Protein 2JAY (pdb70)

Radius of gyration: 15.48 Å; Cα contacts (8 Å, |Δi|>4): 449; chains: 1; bounding box: 42×34×46 Å

Solvent-accessible surface area: 9554 Å² total; per-residue (Å²): 34,3,0,0,0,0,46,15,69,12,0,0,0,0,0,0,35,75,212,136,160,64,54,87,9,1,26,59,9,38,113,46,0,0,2,0,1,10,10,67,1,59,32,2,43,76,10,6,123,88,0,29,80,60,9,85,107,58,69,164,130,103,70,82,71,16,81,14,65,14,17,1,60,59,0,3,74,38,12,156,49,40,118,58,12,80,150,121,71,70,128,11,64,2,0,0,0,0,4,27,91,131,25,123,69,72,97,51,0,0,54,0,0,24,16,76,81,83,9,33,114,106,52,29,155,109,6,22,22,5,35,30,101,6,23,150,135,0,80,47,10,0,135,141,33,61,105,106,16,94,69,16,58,4,0,0,95,5,0,4,46,0,10,171,70,48,108,17,17,4,2,24,0,43,48,138,8,19,89,69,12,76,61,72,84,1,19,118,23,32,192,86,69

Sequence (193 aa):
TTIVALKYPGGVVMAGDRRGRDVRKVYITDDYTATGIAGTAAVAVEFARLYAVELEHYEKLEGVPLTFAGKINRLAIMVRGNLAAAMQGLLALPLLAGYDIHASDPQSAGRIVSFDAAGGWNIEEEGYQAVGSGSLFAKSSMKKLYSQVTDGDSGLRVAVEALYDAFPTAVIIDADGAVDVPESRIAELARAI

CATH classification: 3.60.20.10

Foldseek 3Di:
DKKKKFAAQFAIKIWDDFDVDFTAAWADLDQWKIKGFQWHRVLRVVLSPVLSCVQVVCCVVVVHTDFVVRSLLSSLVCLQPPVVCVVVVTGGFMKMWGFGLPDPRQRRRIWIKGADNNSDIDIDPVGMFMDYDLRVQLVVQCVVQVVVRHDDLSNLLSSCVSVVSSCIWMWTGGNSGIDTDPPVSSVVSNVVD

Nearest PDB structures (foldseek):
  2jay-assembly1_A  TM=1.005E+00  e=6.434E-42  Mycobacterium tuberculosis H37Rv
  3mfe-assembly1_H  TM=9.604E-01  e=1.828E-33  Mycobacterium tuberculosis
  3mka-assembly1_E  TM=9.572E-01  e=2.875E-32  Mycobacterium tuberculosis
  5lzp-assembly1_R  TM=9.545E-01  e=2.402E-32  Mycobacterium tuberculosis H37Rv
  3mka-assembly1_V  TM=9.560E-01  e=4.641E-32  Mycobacterium tuberculosis

Secondary structure (DSSP, 8-state):
--EEEEEETTEEEEEE---------EEEEETTEEEEEES-HHHHHHHHHHHHHHHHHHHHHHSSPPPHHHHHHHHHHHHHT-HHHHHHT---EEEEEEE-TT-S-STT-EEEEEE-TTS-EEE-SSSEEEESTTHHHHHHHHHHHGGG--SHHHHHHHHHHHHHH---EEEEEETTEEEEPPHHHHHHHHHH-

GO terms:
  GO:0030163 protein catabolic process (P, IDA)
  GO:0005576 extracellular region (C, HDA)
  GO:0005886 plasma membrane (C, HDA)
  GO:0005515 protein binding (F, IPI)
  GO:0005576 extracellular region (C, IDA)
  GO:0035375 zymogen binding (F, IPI)
  GO:0010498 proteasomal protein catabolic process (P, IDA)
  GO:0019774 proteasome core complex, beta-subunit complex (C, IDA)
  GO:0004175 endopeptidase activity (F, IDA)
  GO:0004298 threonine-type endopeptidase activity (F, IDA)
  GO:0019941 modification-dependent protein catabolic process (P, IDA)
  GO:0010498 proteasomal protein catabolic process (P, IMP)
  GO:0004298 threonine-type endopeptidase activity (F, IMP)
  GO:0030682 symbiont-mediated perturbation of host defenses (P, IMP)

Organism: Mycobacterium tuberculosis (strain ATCC 25618 / H37Rv) (NCBI:txid83332)

Structure (mmCIF, N/CA/C/O backbone):
data_2JAY
#
_entry.id   2JAY
#
_cell.length_a   40.504
_cell.length_b   40.473
_cell.length_c   59.937
_cell.angle_alpha   90.00
_cell.angle_beta   97.71
_cell.angle_gamma   90.00
#
_symmetry.space_group_name_H-M   'P 1 21 1'
#
loop_
_entity.id
_entity.type
_entity.pdbx_description
1 polymer PROTEASOME
2 water water
#
loop_
_atom_site.group_PDB
_atom_site.id
_atom_site.type_symbol
_atom_site.label_atom_id
_atom_site.label_alt_id
_atom_site.label_comp_id
_atom_site.label_asym_id
_atom_site.label_entity_id
_atom_site.label_seq_id
_atom_site.pdbx_PDB_ins_code
_atom_site.Cartn_x
_atom_site.Cartn_y
_atom_site.Cartn_z
_atom_site.occupancy
_atom_site.B_iso_or_equiv
_atom_site.auth_seq_id
_atom_site.auth_comp_id
_atom_site.auth_asym_id
_atom_site.auth_atom_id
_atom_site.pdbx_PDB_model_num
ATOM 1 N N . THR A 1 58 ? 36.796 17.051 46.621 1.00 36.35 58 THR A N 1
ATOM 2 C CA . THR A 1 58 ? 36.066 17.712 47.747 1.00 35.87 58 THR A CA 1
ATOM 3 C C . THR A 1 58 ? 34.544 17.603 47.574 1.00 34.15 58 THR A C 1
ATOM 4 O O . THR A 1 58 ? 34.062 17.168 46.526 1.00 35.13 58 THR A O 1
ATOM 8 N N . THR A 1 59 ? 33.802 18.012 48.603 1.00 31.47 59 THR A N 1
ATOM 9 C CA . THR A 1 59 ? 32.358 17.765 48.687 1.00 29.73 59 THR A CA 1
ATOM 10 C C . THR A 1 59 ? 31.501 18.698 47.821 1.00 28.01 59 THR A C 1
ATOM 11 O O . THR A 1 59 ? 31.680 19.919 47.832 1.00 27.80 59 THR A O 1
ATOM 15 N N . ILE A 1 60 ? 30.577 18.095 47.074 1.00 26.60 60 ILE A N 1
ATOM 16 C CA . ILE A 1 60 ? 29.552 18.817 46.315 1.00 25.65 60 ILE A CA 1
ATOM 17 C C . ILE A 1 60 ? 28.179 18.225 46.643 1.00 23.22 60 ILE A C 1
ATOM 18 O O . ILE A 1 60 ? 27.971 17.015 46.518 1.00 23.00 60 ILE A O 1
ATOM 23 N N . VAL A 1 61 ? 27.257 19.084 47.071 1.00 21.33 61 VAL A N 1
ATOM 24 C CA . VAL A 1 61 ? 25.891 18.666 47.398 1.00 20.44 61 VAL A CA 1
ATOM 25 C C . VAL A 1 61 ? 24.868 19.246 46.421 1.00 19.93 61 VAL A C 1
ATOM 26 O O . VAL A 1 61 ? 25.081 20.314 45.845 1.00 19.57 61 VAL A O 1
ATOM 30 N N . ALA A 1 62 ? 23.765 18.523 46.238 1.00 19.43 62 ALA A N 1
ATOM 31 C CA . ALA A 1 62 ? 22.656 18.974 45.403 1.00 20.80 62 ALA A CA 1
ATOM 32 C C . ALA A 1 62 ? 21.343 18.429 45.949 1.00 20.14 62 ALA A C 1
ATOM 33 O O . ALA A 1 62 ? 21.221 17.226 46.185 1.00 19.99 62 ALA A O 1
ATOM 35 N N . LEU A 1 63 ? 20.367 19.312 46.156 1.00 20.26 63 LEU A N 1
ATOM 36 C CA . LEU A 1 63 ? 19.069 18.895 46.689 1.00 21.76 63 LEU A CA 1
ATOM 37 C C . LEU A 1 63 ? 17.868 19.580 46.032 1.00 21.34 63 LEU A C 1
ATOM 38 O O . LEU A 1 63 ? 17.909 20.770 45.712 1.00 21.40 63 LEU A O 1
ATOM 43 N N . LYS A 1 64 ? 16.807 18.800 45.841 1.00 21.94 64 LYS A N 1
ATOM 44 C CA . LYS A 1 64 ? 15.552 19.283 45.274 1.00 22.93 64 LYS A CA 1
ATOM 45 C C . LYS A 1 64 ? 14.715 20.023 46.309 1.00 22.75 64 LYS A C 1
ATOM 46 O O . LYS A 1 64 ? 14.668 19.635 47.480 1.00 23.08 64 LYS A O 1
ATOM 52 N N . TYR A 1 65 ? 14.058 21.089 45.863 1.00 22.25 65 TYR A N 1
ATOM 53 C CA . TYR A 1 65 ? 13.094 21.819 46.681 1.00 22.14 65 TYR A CA 1
ATOM 54 C C . TYR A 1 65 ? 11.853 22.134 45.842 1.00 21.43 65 TYR A C 1
ATOM 55 O O . TYR A 1 65 ? 11.936 22.145 44.611 1.00 21.74 65 TYR A O 1
ATOM 64 N N . PRO A 1 66 ? 10.696 22.373 46.496 1.00 21.32 66 PRO A N 1
ATOM 65 C CA . PRO A 1 66 ? 9.502 22.795 45.756 1.00 20.93 66 PRO A CA 1
ATOM 66 C C . PRO A 1 66 ? 9.741 24.088 44.969 1.00 19.94 66 PRO A C 1
ATOM 67 O O . PRO A 1 66 ? 9.613 25.188 45.516 1.00 20.85 66 PRO A O 1
ATOM 71 N N . GLY A 1 67 ? 10.096 23.938 43.695 1.00 18.99 67 GLY A N 1
ATOM 72 C CA . GLY A 1 67 ? 10.421 25.071 42.833 1.00 19.18 67 GLY A CA 1
ATOM 73 C C . GLY A 1 67 ? 11.588 24.801 41.900 1.00 18.93 67 GLY A C 1
ATOM 74 O O . GLY A 1 67 ? 11.622 25.313 40.779 1.00 19.00 67 GLY A O 1
ATOM 75 N N . GLY A 1 68 ? 12.548 24.001 42.364 1.00 18.03 68 GLY A N 1
ATOM 76 C CA . GLY A 1 68 ? 13.719 23.655 41.561 1.00 17.90 68 GLY A CA 1
ATOM 77 C C . GLY A 1 68 ? 14.769 22.834 42.287 1.00 17.63 68 GLY A C 1
ATOM 78 O O . GLY A 1 68 ? 14.441 21.903 43.026 1.00 17.82 68 GLY A O 1
ATOM 79 N N . VAL A 1 69 ? 16.035 23.185 42.068 1.00 17.22 69 VAL A N 1
ATOM 80 C CA . VAL A 1 69 ? 17.168 22.451 42.638 1.00 18.78 69 VAL A CA 1
ATOM 81 C C . VAL A 1 69 ? 18.346 23.381 42.961 1.00 19.58 69 VAL A C 1
ATOM 82 O O . VAL A 1 69 ? 18.610 24.342 42.233 1.00 20.34 69 VAL A O 1
ATOM 86 N N . VAL A 1 70 ? 19.035 23.091 44.063 1.00 19.44 70 VAL A N 1
ATOM 87 C CA . VAL A 1 70 ? 20.222 23.844 44.470 1.00 19.50 70 VAL A CA 1
ATOM 88 C C . VAL A 1 70 ? 21.459 22.944 44.521 1.00 20.15 70 VAL A C 1
ATOM 89 O O . VAL A 1 70 ? 21.414 21.843 45.073 1.00 20.45 70 VAL A O 1
ATOM 93 N N . MET A 1 71 ? 22.552 23.417 43.926 1.00 19.68 71 MET A N 1
ATOM 94 C CA . MET A 1 71 ? 23.838 22.729 43.999 1.00 20.34 71 MET A CA 1
ATOM 95 C C . MET A 1 71 ? 24.894 23.630 44.630 1.00 20.55 71 MET A C 1
ATOM 96 O O . MET A 1 71 ? 25.110 24.757 44.180 1.00 20.07 71 MET A O 1
ATOM 101 N N . ALA A 1 72 ? 25.544 23.121 45.674 1.00 21.40 72 ALA A N 1
ATOM 102 C CA . ALA A 1 72 ? 26.599 23.851 46.366 1.00 21.27 72 ALA A CA 1
ATOM 103 C C . ALA A 1 72 ? 27.851 22.992 46.518 1.00 21.78 72 ALA A C 1
ATOM 104 O O . ALA A 1 72 ? 27.765 21.806 46.843 1.00 21.77 72 ALA A O 1
ATOM 106 N N . GLY A 1 73 ? 29.010 23.599 46.277 1.00 23.12 73 GLY A N 1
ATOM 107 C CA . GLY A 1 73 ? 30.281 22.885 46.346 1.00 25.93 73 GLY A CA 1
ATOM 108 C C . GLY A 1 73 ? 31.371 23.653 47.065 1.00 28.35 73 GLY A C 1
ATOM 109 O O . GLY A 1 73 ? 31.445 24.880 46.971 1.00 26.29 73 GLY A O 1
ATOM 110 N N . ASP A 1 74 ? 32.215 22.915 47.784 1.00 32.24 74 ASP A N 1
ATOM 111 C CA . ASP A 1 74 ? 33.368 23.485 48.477 1.00 35.94 74 ASP A CA 1
ATOM 112 C C . ASP A 1 74 ? 34.366 24.099 47.502 1.00 38.16 74 ASP A C 1
ATOM 113 O O . ASP A 1 74 ? 34.529 23.621 46.377 1.00 37.84 74 ASP A O 1
ATOM 118 N N . ARG A 1 75 ? 35.020 25.169 47.944 1.00 41.77 75 ARG A N 1
ATOM 119 C CA . ARG A 1 75 ? 36.150 25.754 47.226 1.00 45.63 75 ARG A CA 1
ATOM 120 C C . ARG A 1 75 ? 37.226 26.143 48.247 1.00 47.10 75 ARG A C 1
ATOM 121 O O . ARG A 1 75 ? 36.990 26.077 49.468 1.00 48.29 75 ARG A O 1
ATOM 129 N N . ARG A 1 76 ? 38.399 26.542 47.747 1.00 48.83 76 ARG A N 1
ATOM 130 C CA . ARG A 1 76 ? 39.472 27.061 48.602 1.00 49.78 76 ARG A CA 1
ATOM 131 C C . ARG A 1 76 ? 40.481 27.872 47.793 1.00 50.02 76 ARG A C 1
ATOM 132 O O . ARG A 1 76 ? 40.831 28.993 48.168 1.00 50.70 76 ARG A O 1
ATOM 140 N N . GLY A 1 85 ? 46.303 33.695 39.706 1.00 20.00 85 GLY A N 1
ATOM 141 C CA . GLY A 1 85 ? 44.853 33.745 39.538 1.00 20.00 85 GLY A CA 1
ATOM 142 C C . GLY A 1 85 ? 44.275 32.419 39.079 1.00 20.00 85 GLY A C 1
ATOM 143 O O . GLY A 1 85 ? 43.658 32.335 38.013 1.00 20.00 85 GLY A O 1
ATOM 144 N N . ARG A 1 86 ? 44.474 31.387 39.895 1.00 20.00 86 ARG A N 1
ATOM 145 C CA . ARG A 1 86 ? 44.033 30.027 39.580 1.00 20.00 86 ARG A CA 1
ATOM 146 C C . ARG A 1 86 ? 42.520 29.844 39.715 1.00 20.00 86 ARG A C 1
ATOM 147 O O . ARG A 1 86 ? 41.844 30.636 40.377 1.00 20.00 86 ARG A O 1
ATOM 155 N N . ASP A 1 87 ? 42.004 28.793 39.078 1.00 33.24 87 ASP A N 1
ATOM 156 C CA . ASP A 1 87 ? 40.609 28.389 39.232 1.00 33.09 87 ASP A CA 1
ATOM 157 C C . ASP A 1 87 ? 40.402 27.804 40.627 1.00 32.47 87 ASP A C 1
ATOM 158 O O . ASP A 1 87 ? 41.231 27.028 41.110 1.00 32.52 87 ASP A O 1
ATOM 163 N N . VAL A 1 88 ? 39.302 28.188 41.272 1.00 31.35 88 VAL A N 1
ATOM 164 C CA . VAL A 1 88 ? 39.001 27.743 42.639 1.00 30.55 88 VAL A CA 1
ATOM 165 C C . VAL A 1 88 ? 37.606 27.129 42.778 1.00 29.75 88 VAL A C 1
ATOM 166 O O . VAL A 1 88 ? 37.384 26.266 43.630 1.00 29.20 88 VAL A O 1
ATOM 170 N N . ARG A 1 89 ? 36.681 27.570 41.928 1.00 27.29 89 ARG A N 1
ATOM 171 C CA . ARG A 1 89 ? 35.291 27.119 41.960 1.00 26.43 89 ARG A CA 1
ATOM 172 C C . ARG A 1 89 ? 35.145 25.725 41.343 1.00 24.52 89 ARG A C 1
ATOM 173 O O . ARG A 1 89 ? 35.943 25.332 40.489 1.00 24.18 89 ARG A O 1
ATOM 181 N N . LYS A 1 90 ? 34.130 24.983 41.783 1.00 23.21 90 LYS A N 1
ATOM 182 C CA . LYS A 1 90 ? 33.915 23.607 41.323 1.00 21.63 90 LYS A CA 1
ATOM 183 C C . LYS A 1 90 ? 32.485 23.338 40.840 1.00 19.92 90 LYS A C 1
ATOM 184 O O . LYS A 1 90 ? 32.210 22.286 40.257 1.00 19.30 90 LYS A O 1
ATOM 190 N N . VAL A 1 91 ? 31.588 24.292 41.081 1.00 18.66 91 VAL A N 1
ATOM 191 C CA . VAL A 1 91 ? 30.214 24.225 40.581 1.00 16.85 91 VAL A CA 1
ATOM 192 C C . VAL A 1 91 ? 29.998 25.332 39.548 1.00 16.93 91 VAL A C 1
ATOM 193 O O . VAL A 1 91 ? 30.207 26.513 39.838 1.00 16.39 91 VAL A O 1
ATOM 197 N N . TYR A 1 92 ? 29.584 24.940 38.344 1.00 16.11 92 TYR A N 1
ATOM 198 C CA . TYR A 1 92 ? 29.437 25.876 37.232 1.00 17.04 92 TYR A CA 1
ATOM 199 C C . TYR A 1 92 ? 28.130 25.689 36.471 1.00 16.38 92 TYR A C 1
ATOM 200 O O . TYR A 1 92 ? 27.710 24.560 36.211 1.00 16.29 92 TYR A O 1
ATOM 209 N N . ILE A 1 93 ? 27.503 26.808 36.111 1.00 16.07 93 ILE A N 1
ATOM 210 C CA . ILE A 1 93 ? 26.324 26.811 35.248 1.00 15.45 93 ILE A CA 1
ATOM 211 C C . ILE A 1 93 ? 26.753 26.480 33.817 1.00 15.30 93 ILE A C 1
ATOM 212 O O . ILE A 1 93 ? 27.589 27.177 33.236 1.00 15.36 93 ILE A O 1
ATOM 217 N N . THR A 1 94 ? 26.182 25.412 33.261 1.00 14.82 94 THR A N 1
ATOM 218 C CA . THR A 1 94 ? 26.567 24.931 31.929 1.00 14.84 94 THR A CA 1
ATOM 219 C C . THR A 1 94 ? 25.643 25.409 30.803 1.00 15.17 94 THR A C 1
ATOM 220 O O . THR A 1 94 ? 26.096 25.628 29.678 1.00 15.34 94 THR A O 1
ATOM 224 N N . ASP A 1 95 ? 24.353 25.541 31.105 1.00 16.37 95 ASP A N 1
ATOM 225 C CA . ASP A 1 95 ? 23.403 26.220 30.217 1.00 17.21 95 ASP A CA 1
ATOM 226 C C . ASP A 1 95 ? 22.290 26.876 31.040 1.00 17.77 95 ASP A C 1
ATOM 227 O O . ASP A 1 95 ? 22.344 26.868 32.271 1.00 17.34 95 ASP A O 1
ATOM 232 N N . ASP A 1 96 ? 21.286 27.432 30.364 1.00 17.41 96 ASP A N 1
ATOM 233 C CA . ASP A 1 96 ? 20.195 28.151 31.030 1.00 19.42 96 ASP A CA 1
ATOM 234 C C . ASP A 1 96 ? 19.471 27.363 32.130 1.00 18.61 96 ASP A C 1
ATOM 235 O O . ASP A 1 96 ? 18.806 27.959 32.979 1.00 18.01 96 ASP A O 1
ATOM 240 N N . TYR A 1 97 ? 19.605 26.036 32.119 1.00 17.83 97 TYR A N 1
ATOM 241 C CA . TYR A 1 97 ? 18.895 25.187 33.081 1.00 19.20 97 TYR A CA 1
ATOM 242 C C . TYR A 1 97 ? 19.709 24.038 33.698 1.00 18.95 97 TYR A C 1
ATOM 243 O O . TYR A 1 97 ? 19.138 23.159 34.349 1.00 19.18 97 TYR A O 1
ATOM 252 N N . THR A 1 98 ? 21.030 24.045 33.508 1.00 17.87 98 THR A N 1
ATOM 253 C CA . THR A 1 98 ? 21.895 23.012 34.099 1.00 18.22 98 THR A CA 1
ATOM 254 C C . THR A 1 98 ? 23.135 23.569 34.801 1.00 18.28 98 THR A C 1
ATOM 255 O O . THR A 1 98 ? 23.600 24.669 34.491 1.00 17.80 98 THR A O 1
ATOM 259 N N . ALA A 1 99 ? 23.655 22.790 35.748 1.00 18.90 99 ALA A N 1
ATOM 260 C CA . ALA A 1 99 ? 24.893 23.108 36.456 1.00 19.22 99 ALA A CA 1
ATOM 261 C C . ALA A 1 99 ? 25.645 21.830 36.827 1.00 19.44 99 ALA A C 1
ATOM 262 O O . ALA A 1 99 ? 25.050 20.881 37.347 1.00 19.96 99 ALA A O 1
ATOM 264 N N . THR A 1 100 ? 26.948 21.810 36.554 1.00 19.87 100 THR A N 1
ATOM 265 C CA . THR A 1 100 ? 27.788 20.650 36.861 1.00 20.51 100 THR A CA 1
ATOM 266 C C . THR A 1 100 ? 28.731 20.925 38.028 1.00 20.73 100 THR A C 1
ATOM 267 O O . THR A 1 100 ? 29.347 21.991 38.106 1.00 19.96 100 THR A O 1
ATOM 271 N N . GLY A 1 101 ? 28.833 19.954 38.931 1.00 21.68 101 GLY A N 1
ATOM 272 C CA . GLY A 1 101 ? 29.727 20.044 40.082 1.00 23.17 101 GLY A CA 1
ATOM 273 C C . GLY A 1 101 ? 30.641 18.838 40.167 1.00 23.90 101 GLY A C 1
ATOM 274 O O . GLY A 1 101 ? 30.189 17.730 40.467 1.00 24.20 101 GLY A O 1
ATOM 275 N N . ILE A 1 102 ? 31.928 19.056 39.901 1.00 23.30 102 ILE A N 1
ATOM 276 C CA . ILE A 1 102 ? 32.908 17.969 39.903 1.00 24.98 102 ILE A CA 1
ATOM 277 C C . ILE A 1 102 ? 33.647 17.831 41.232 1.00 25.62 102 ILE A C 1
ATOM 278 O O . ILE A 1 102 ? 34.256 18.785 41.728 1.00 26.00 102 ILE A O 1
ATOM 283 N N . ALA A 1 103 ? 33.570 16.629 41.797 1.00 27.40 103 ALA A N 1
ATOM 284 C CA . ALA A 1 103 ? 34.380 16.246 42.943 1.00 28.73 103 ALA A CA 1
ATOM 285 C C . ALA A 1 103 ? 35.807 15.996 42.467 1.00 29.02 103 ALA A C 1
ATOM 286 O O . ALA A 1 103 ? 36.113 14.945 41.896 1.00 30.58 103 ALA A O 1
ATOM 288 N N . GLY A 1 104 ? 36.669 16.982 42.694 1.00 28.43 104 GLY A N 1
ATOM 289 C CA . GLY A 1 104 ? 38.051 16.946 42.227 1.00 26.97 104 GLY A CA 1
ATOM 290 C C . GLY A 1 104 ? 38.639 18.342 42.212 1.00 26.45 104 GLY A C 1
ATOM 291 O O . GLY A 1 104 ? 38.138 19.239 42.895 1.00 26.09 104 GLY A O 1
ATOM 292 N N . THR A 1 105 ? 39.701 18.529 41.432 1.00 26.36 105 THR A N 1
ATOM 293 C CA . THR A 1 105 ? 40.381 19.822 41.357 1.00 26.22 105 THR A CA 1
ATOM 294 C C . THR A 1 105 ? 39.581 20.836 40.541 1.00 26.43 105 THR A C 1
ATOM 295 O O . THR A 1 105 ? 38.866 20.471 39.603 1.00 26.13 105 THR A O 1
ATOM 299 N N . ALA A 1 106 ? 39.714 22.107 40.913 1.00 26.10 106 ALA A N 1
ATOM 300 C CA . ALA A 1 106 ? 38.910 23.193 40.353 1.00 25.44 106 ALA A CA 1
ATOM 301 C C . ALA A 1 106 ? 39.150 23.438 38.864 1.00 25.80 106 ALA A C 1
ATOM 302 O O . ALA A 1 106 ? 38.226 23.811 38.138 1.00 25.25 106 ALA A O 1
ATOM 304 N N . ALA A 1 107 ? 40.389 23.234 38.419 1.00 25.48 107 ALA A N 1
ATOM 305 C CA . ALA A 1 107 ? 40.746 23.407 37.012 1.00 24.58 107 ALA A CA 1
ATOM 306 C C . ALA A 1 107 ? 40.184 22.287 36.140 1.00 24.02 107 ALA A C 1
ATOM 307 O O . ALA A 1 107 ? 39.882 22.500 34.963 1.00 24.90 107 ALA A O 1
ATOM 309 N N . VAL A 1 108 ? 40.057 21.096 36.722 1.00 22.97 108 VAL A N 1
ATOM 310 C CA . VAL A 1 108 ? 39.402 19.969 36.058 1.00 22.46 108 VAL A CA 1
ATOM 311 C C . VAL A 1 108 ? 37.891 20.211 36.001 1.00 22.00 108 VAL A C 1
ATOM 312 O O . VAL A 1 108 ? 37.243 19.892 35.002 1.00 20.78 108 VAL A O 1
ATOM 316 N N . ALA A 1 109 ? 37.351 20.798 37.067 1.00 19.92 109 ALA A N 1
ATOM 317 C CA . ALA A 1 109 ? 35.925 21.109 37.164 1.00 19.18 109 ALA A CA 1
ATOM 318 C C . ALA A 1 109 ? 35.473 22.166 36.152 1.00 19.46 109 ALA A C 1
ATOM 319 O O . ALA A 1 109 ? 34.390 22.050 35.574 1.00 19.76 109 ALA A O 1
ATOM 321 N N . VAL A 1 110 ? 36.307 23.184 35.942 1.00 19.99 110 VAL A N 1
ATOM 322 C CA . VAL A 1 110 ? 35.978 24.291 35.037 1.00 19.69 110 VAL A CA 1
ATOM 323 C C . VAL A 1 110 ? 36.117 23.908 33.555 1.00 20.13 110 VAL A C 1
ATOM 324 O O . VAL A 1 110 ? 35.321 24.344 32.720 1.00 20.14 110 VAL A O 1
ATOM 328 N N . GLU A 1 111 ? 37.120 23.088 33.245 1.00 20.24 111 GLU A N 1
ATOM 329 C CA . GLU A 1 111 ? 37.371 22.644 31.873 1.00 21.20 111 GLU A CA 1
ATOM 330 C C . GLU A 1 111 ? 36.330 21.621 31.418 1.00 20.43 111 GLU A C 1
ATOM 331 O O . GLU A 1 111 ? 35.934 21.606 30.249 1.00 19.68 111 GLU A O 1
ATOM 337 N N . PHE A 1 112 ? 35.892 20.777 32.350 1.00 18.93 112 PHE A N 1
ATOM 338 C CA . PHE A 1 112 ? 34.830 19.808 32.098 1.00 19.35 112 PHE A CA 1
ATOM 339 C C . PHE A 1 112 ? 33.500 20.520 31.862 1.00 18.34 112 PHE A C 1
ATOM 340 O O . PHE A 1 112 ? 32.718 20.118 30.997 1.00 19.56 112 PHE A O 1
ATOM 348 N N . ALA A 1 113 ? 33.256 21.575 32.638 1.00 17.26 113 ALA A N 1
ATOM 349 C CA . ALA A 1 113 ? 32.041 22.377 32.518 1.00 17.75 113 ALA A CA 1
ATOM 350 C C . ALA A 1 113 ? 31.999 23.159 31.207 1.00 18.97 113 ALA A C 1
ATOM 351 O O . ALA A 1 113 ? 30.928 23.338 30.625 1.00 18.79 113 ALA A O 1
ATOM 353 N N . ARG A 1 114 ? 33.165 23.616 30.751 1.00 18.74 114 ARG A N 1
ATOM 354 C CA . ARG A 1 114 ? 33.278 24.366 29.501 1.00 18.97 114 ARG A CA 1
ATOM 355 C C . ARG A 1 114 ? 32.993 23.482 28.285 1.00 18.42 114 ARG A C 1
ATOM 356 O O . ARG A 1 114 ? 32.242 23.878 27.392 1.00 17.68 114 ARG A O 1
ATOM 364 N N . LEU A 1 115 ? 33.592 22.291 28.264 1.00 18.47 115 LEU A N 1
ATOM 365 C CA . LEU A 1 115 ? 33.390 21.320 27.184 1.00 18.63 115 LEU A CA 1
ATOM 366 C C . LEU A 1 115 ? 31.935 20.860 27.095 1.00 18.53 115 LEU A C 1
ATOM 367 O O . LEU A 1 115 ? 31.415 20.633 26.000 1.00 18.32 115 LEU A O 1
ATOM 372 N N . TYR A 1 116 ? 31.292 20.725 28.253 1.00 17.69 116 TYR A N 1
ATOM 373 C CA . TYR A 1 116 ? 29.884 20.348 28.333 1.00 17.70 116 TYR A CA 1
ATOM 374 C C . TYR A 1 116 ? 28.974 21.499 27.908 1.00 18.06 116 TYR A C 1
ATOM 375 O O . TYR A 1 116 ? 27.926 21.273 27.301 1.00 19.68 116 TYR A O 1
ATOM 384 N N . ALA A 1 117 ? 29.387 22.727 28.225 1.00 16.54 117 ALA A N 1
ATOM 385 C CA . ALA A 1 117 ? 28.668 23.933 27.809 1.00 15.73 117 ALA A CA 1
ATOM 386 C C . ALA A 1 117 ? 28.723 24.121 26.294 1.00 15.84 117 ALA A C 1
ATOM 387 O O . ALA A 1 117 ? 27.748 24.565 25.684 1.00 13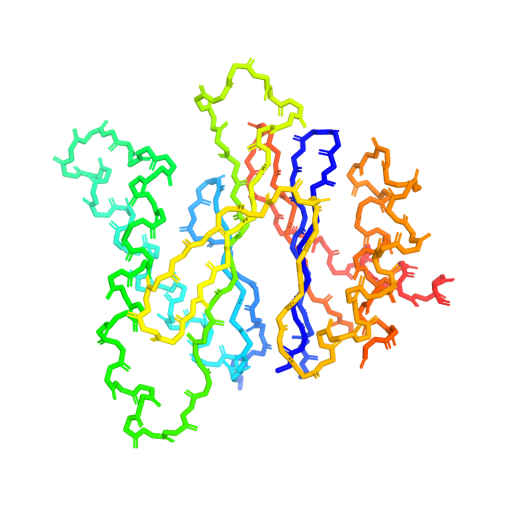.94 117 ALA A O 1
ATOM 389 N N . VAL A 1 118 ? 29.869 23.784 25.702 1.00 16.23 118 VAL A N 1
ATOM 390 C CA . VAL A 1 118 ? 30.049 23.814 24.248 1.00 16.94 118 VAL A CA 1
ATOM 391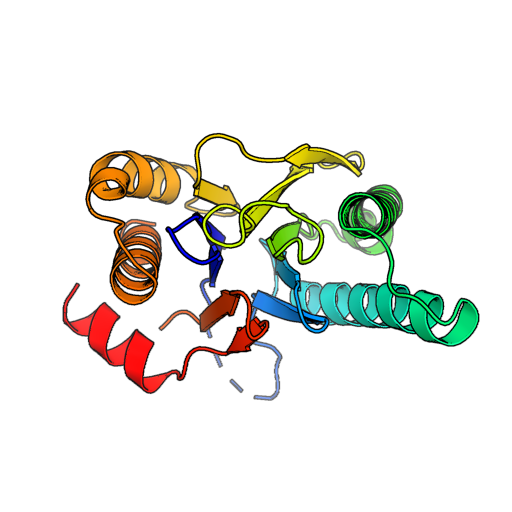 C C . VAL A 1 118 ? 29.165 22.756 23.582 1.00 18.64 118 VAL A C 1
ATOM 392 O O . VAL A 1 118 ? 28.486 23.043 22.596 1.00 19.83 118 VAL A O 1
ATOM 396 N N . GLU A 1 119 ? 29.171 21.547 24.144 1.00 20.58 119 GLU A N 1
ATOM 397 C CA . GLU A 1 119 ? 28.387 20.418 23.631 1.00 21.67 119 GLU A CA 1
ATOM 398 C C . GLU A 1 119 ? 26.887 20.721 23.566 1.00 21.30 119 GLU A C 1
ATOM 399 O O . GLU A 1 119 ? 26.232 20.418 22.565 1.00 21.15 119 GLU A O 1
ATOM 405 N N . LEU A 1 120 ? 26.355 21.319 24.632 1.00 20.39 120 LEU A N 1
ATOM 406 C CA . LEU A 1 120 ? 24.934 21.665 24.709 1.00 20.32 120 LEU A CA 1
ATOM 407 C C . LEU A 1 120 ? 24.565 22.802 23.757 1.00 21.28 120 LEU A C 1
ATOM 408 O O . LEU A 1 120 ? 23.508 22.769 23.124 1.00 21.04 120 LEU A O 1
ATOM 413 N N . GLU A 1 121 ? 25.442 23.801 23.665 1.00 21.41 121 GLU A N 1
ATOM 414 C CA . GLU A 1 121 ? 25.216 24.966 22.810 1.00 21.52 121 GLU A CA 1
ATOM 415 C C . GLU A 1 121 ? 25.396 24.644 21.325 1.00 22.01 121 GLU A C 1
ATOM 416 O O . GLU A 1 121 ? 24.668 25.175 20.482 1.00 21.51 121 GLU A O 1
ATOM 422 N N . HIS A 1 122 ? 26.359 23.776 21.014 1.00 23.16 122 HIS A N 1
ATOM 423 C CA . HIS A 1 122 ? 26.595 23.338 19.635 1.00 24.57 122 HIS A CA 1
ATOM 424 C C . HIS A 1 122 ? 25.369 22.637 19.055 1.00 24.07 122 HIS A C 1
ATOM 425 O O . HIS A 1 122 ? 25.027 22.844 17.889 1.00 24.25 122 HIS A O 1
ATOM 432 N N . TYR A 1 123 ? 24.716 21.813 19.874 1.00 23.16 123 TYR A N 1
ATOM 433 C CA . TYR A 1 123 ? 23.499 21.113 19.467 1.00 23.15 123 TYR A CA 1
ATOM 434 C C . TYR A 1 123 ? 22.354 22.088 19.196 1.00 22.75 123 TYR A C 1
ATOM 435 O O . TYR A 1 123 ? 21.674 21.974 18.175 1.00 23.09 123 TYR A O 1
ATOM 444 N N . GLU A 1 124 ? 22.150 23.037 20.108 1.00 22.77 124 GLU A N 1
ATOM 445 C CA . GLU A 1 124 ? 21.055 24.003 19.993 1.00 24.95 124 GLU A CA 1
ATOM 446 C C . GLU A 1 124 ? 21.212 24.916 18.777 1.00 25.63 124 GLU A C 1
ATOM 447 O O . GLU A 1 124 ? 20.228 25.243 18.113 1.00 25.88 124 GLU A O 1
ATOM 453 N N . LYS A 1 125 ? 22.448 25.326 18.499 1.00 26.51 125 LYS A N 1
ATOM 454 C CA . LYS A 1 125 ? 22.742 26.179 17.348 1.00 28.30 125 LYS A CA 1
ATOM 455 C C . LYS A 1 125 ? 22.590 25.438 16.020 1.00 28.96 125 LYS A C 1
ATOM 456 O O . LYS A 1 125 ? 22.245 26.044 15.003 1.00 28.96 125 LYS A O 1
ATOM 462 N N . LEU A 1 126 ? 2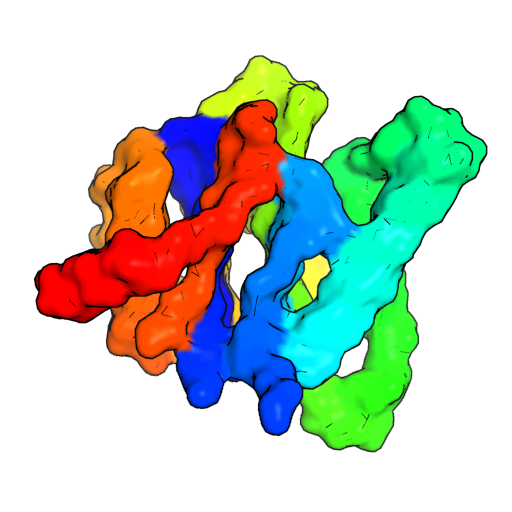2.845 24.132 16.040 1.00 28.43 126 LEU A N 1
ATOM 463 C CA . LEU A 1 126 ? 22.799 23.313 14.830 1.00 29.14 126 LEU A CA 1
ATOM 464 C C . LEU A 1 126 ? 21.406 22.747 14.552 1.00 27.79 126 LEU A C 1
ATOM 465 O O . LEU A 1 126 ? 21.036 22.547 13.393 1.00 27.65 126 LEU A O 1
ATOM 470 N N . GLU A 1 127 ? 20.640 22.492 15.612 1.00 25.83 127 GLU A N 1
ATOM 471 C CA . GLU A 1 127 ? 19.307 21.896 15.481 1.00 25.15 127 GLU A CA 1
ATOM 472 C C . GLU A 1 127 ? 18.173 22.916 15.615 1.00 23.72 127 GLU A C 1
ATOM 473 O O . GLU A 1 127 ? 17.048 22.660 15.177 1.00 23.99 127 GLU A O 1
ATOM 479 N N . GLY A 1 128 ? 18.474 24.066 16.216 1.00 23.19 128 GLY A N 1
ATOM 480 C CA . GLY A 1 128 ? 17.475 25.111 16.447 1.00 23.39 128 GLY A CA 1
ATOM 481 C C . GLY A 1 128 ? 16.623 24.853 17.676 1.00 22.99 128 GLY A C 1
ATOM 482 O O . GLY A 1 128 ? 15.654 25.570 17.929 1.00 24.46 128 GLY A O 1
ATOM 483 N N . VAL A 1 129 ? 16.994 23.826 18.438 1.00 22.69 129 VAL A N 1
ATOM 484 C CA . VAL A 1 129 ? 16.260 23.402 19.629 1.00 22.19 129 VAL A CA 1
ATOM 485 C C . VAL A 1 129 ? 17.239 22.759 20.625 1.00 21.36 129 VAL A C 1
ATOM 486 O O . VAL A 1 129 ? 18.111 21.986 20.217 1.00 21.00 129 VAL A O 1
ATOM 490 N N . PRO A 1 130 ? 17.122 23.101 21.926 1.00 19.93 130 PRO A N 1
ATOM 491 C CA . PRO A 1 130 ? 17.987 22.473 22.928 1.00 19.45 130 PRO A CA 1
ATOM 492 C C . PRO A 1 130 ? 17.699 20.984 23.090 1.00 18.80 130 PRO A C 1
ATOM 493 O O . PRO A 1 130 ? 16.603 20.522 22.760 1.00 16.27 130 PRO A O 1
ATOM 497 N N . LEU A 1 131 ? 18.689 20.248 23.589 1.00 18.77 131 LEU A N 1
ATOM 498 C CA . LEU A 1 131 ? 18.512 18.844 23.940 1.00 18.55 131 LEU A CA 1
ATOM 499 C C . LEU A 1 131 ? 17.472 18.715 25.044 1.00 18.96 131 LEU A C 1
ATOM 500 O O . LEU A 1 131 ? 17.383 19.575 25.925 1.00 17.88 131 LEU A O 1
ATOM 505 N N . THR A 1 132 ? 16.681 17.645 24.987 1.00 17.59 132 THR A N 1
ATOM 506 C CA . THR A 1 132 ? 15.800 17.276 26.094 1.00 17.27 132 THR A CA 1
ATOM 507 C C . THR A 1 132 ? 16.677 16.962 27.301 1.00 17.15 132 THR A C 1
ATOM 508 O O . THR A 1 132 ? 17.884 16.750 27.148 1.00 17.65 132 THR A O 1
ATOM 512 N N . PHE A 1 133 ? 16.093 16.932 28.498 1.00 17.13 133 PHE A N 1
ATOM 513 C CA . PHE A 1 133 ? 16.897 16.669 29.691 1.00 17.48 133 PHE A CA 1
ATOM 514 C C . PHE A 1 133 ? 17.580 15.302 29.649 1.00 17.73 133 PHE A C 1
ATOM 515 O O . PHE A 1 133 ? 18.687 15.145 30.165 1.00 17.82 133 PHE A O 1
ATOM 523 N N . ALA A 1 134 ? 16.918 14.328 29.027 1.00 17.20 134 ALA A N 1
ATOM 524 C CA . ALA A 1 134 ? 17.506 13.009 28.795 1.00 17.05 134 ALA A CA 1
ATOM 525 C C . ALA A 1 134 ? 18.684 13.091 27.821 1.00 17.29 134 ALA A C 1
ATOM 526 O O . ALA A 1 134 ? 19.653 12.337 27.944 1.00 17.09 134 ALA A O 1
ATOM 528 N N . GLY A 1 135 ? 18.589 14.010 26.860 1.00 17.20 135 GLY A N 1
ATOM 529 C CA . GLY A 1 135 ? 19.675 14.275 25.919 1.00 16.78 135 GLY A CA 1
ATOM 530 C C . GLY A 1 135 ? 20.869 14.928 26.591 1.00 18.18 135 GLY A C 1
ATOM 531 O O . GLY A 1 135 ? 22.016 14.629 26.255 1.00 17.75 135 GLY A O 1
ATOM 532 N N . LYS A 1 136 ? 20.593 15.816 27.546 1.00 17.06 136 LYS A N 1
ATOM 533 C CA . LYS A 1 136 ? 21.632 16.509 28.311 1.00 16.77 136 LYS A CA 1
ATOM 534 C C . LYS A 1 136 ? 22.426 15.550 29.200 1.00 16.88 136 LYS A C 1
ATOM 535 O O . LYS A 1 136 ? 23.647 15.677 29.318 1.00 15.18 136 LYS A O 1
ATOM 541 N N . ILE A 1 137 ? 21.727 14.597 29.817 1.00 16.40 137 ILE A N 1
ATOM 542 C CA . ILE A 1 137 ? 22.361 13.564 30.642 1.00 16.38 137 ILE A CA 1
ATOM 543 C C . ILE A 1 137 ? 23.277 12.684 29.790 1.00 17.28 137 ILE A C 1
ATOM 544 O O . ILE A 1 137 ? 24.413 12.398 30.179 1.00 16.96 137 ILE A O 1
ATOM 549 N N . ASN A 1 138 ? 22.770 12.269 28.629 1.00 17.43 138 ASN A N 1
ATOM 550 C CA . ASN A 1 138 ? 23.507 11.418 27.696 1.00 17.67 138 ASN A CA 1
ATOM 551 C C . ASN A 1 138 ? 24.839 12.022 27.253 1.00 17.63 138 ASN A C 1
ATOM 552 O O . ASN A 1 138 ? 25.856 11.328 27.223 1.00 17.94 138 ASN A O 1
ATOM 557 N N . ARG A 1 139 ? 24.825 13.312 26.920 1.00 18.20 139 ARG A N 1
ATOM 558 C CA . ARG A 1 139 ? 26.028 14.014 26.465 1.00 17.83 139 ARG A CA 1
ATOM 559 C C . ARG A 1 139 ? 27.061 14.167 27.579 1.00 18.27 139 ARG A C 1
ATOM 560 O O . ARG A 1 139 ? 28.264 14.225 27.314 1.00 18.63 139 ARG A O 1
ATOM 568 N N . LEU A 1 140 ? 26.584 14.233 28.820 1.00 16.94 140 LEU A N 1
ATOM 569 C CA . LEU A 1 140 ? 27.458 14.263 29.988 1.00 18.00 140 LEU A CA 1
ATOM 570 C C . LEU A 1 140 ? 28.029 12.872 30.260 1.00 17.25 140 LEU A C 1
ATOM 571 O O . LEU A 1 140 ? 29.178 12.740 30.684 1.00 18.82 140 LEU A O 1
ATOM 576 N N . ALA A 1 141 ? 27.218 11.846 30.002 1.00 16.88 141 ALA A N 1
ATOM 577 C CA . ALA A 1 141 ? 27.613 10.450 30.194 1.00 17.23 141 ALA A CA 1
ATOM 578 C C . ALA A 1 141 ? 28.693 10.007 29.206 1.00 17.56 141 ALA A C 1
ATOM 579 O O . ALA A 1 141 ? 29.582 9.231 29.563 1.00 17.31 141 ALA A O 1
ATOM 581 N N . ILE A 1 142 ? 28.604 10.501 27.971 1.00 17.77 142 ILE A N 1
ATOM 582 C CA . ILE A 1 142 ? 29.601 10.221 26.932 1.00 18.07 142 ILE A CA 1
ATOM 583 C C . ILE A 1 142 ? 30.946 10.864 27.289 1.00 19.30 142 ILE A C 1
ATOM 584 O O . ILE A 1 142 ? 32.006 10.280 27.045 1.00 19.82 142 ILE A O 1
ATOM 589 N N . MET A 1 143 ? 30.888 12.057 27.880 1.00 18.87 143 MET A N 1
ATOM 590 C CA . MET A 1 143 ? 32.082 12.777 28.329 1.00 20.16 143 MET A CA 1
ATOM 591 C C . MET A 1 143 ? 32.814 12.060 29.465 1.00 19.80 143 MET A C 1
ATOM 592 O O . MET A 1 143 ? 34.046 12.063 29.512 1.00 20.02 143 MET A O 1
ATOM 597 N N . VAL A 1 144 ? 32.049 11.454 30.373 1.00 20.26 144 VAL A N 1
ATOM 598 C CA . VAL A 1 144 ? 32.608 10.667 31.478 1.00 20.75 144 VAL A CA 1
ATOM 599 C C . VAL A 1 144 ? 33.209 9.366 30.944 1.00 21.13 144 VAL A C 1
ATOM 600 O O . VAL A 1 144 ? 34.299 8.958 31.356 1.00 19.61 144 VAL A O 1
ATOM 604 N N . ARG A 1 145 ? 32.486 8.734 30.019 1.00 21.54 145 ARG A N 1
ATOM 605 C CA . ARG A 1 145 ? 32.903 7.491 29.371 1.00 22.67 145 ARG A CA 1
ATOM 606 C C . ARG A 1 145 ? 34.252 7.630 28.662 1.00 21.05 145 ARG A C 1
ATOM 607 O O . ARG A 1 145 ? 35.075 6.712 28.696 1.00 21.25 145 ARG A O 1
ATOM 615 N N . GLY A 1 146 ? 34.469 8.781 28.028 1.00 20.95 146 GLY A N 1
ATOM 616 C CA . GLY A 1 146 ? 35.674 9.015 27.237 1.00 21.62 146 GLY A CA 1
ATOM 617 C C . GLY A 1 146 ? 36.683 9.974 27.840 1.00 21.64 146 GLY A C 1
ATOM 618 O O . GLY A 1 146 ? 37.476 10.578 27.113 1.00 21.03 146 GLY A O 1
ATOM 619 N N . ASN A 1 147 ? 36.663 10.115 29.164 1.00 20.91 147 ASN A N 1
ATOM 620 C CA . ASN A 1 147 ? 37.623 10.974 29.852 1.00 21.47 147 ASN A CA 1
ATOM 621 C C . ASN A 1 147 ? 38.931 10.232 30.130 1.00 21.43 147 ASN A C 1
ATOM 622 O O . ASN A 1 147 ? 39.206 9.828 31.264 1.00 20.28 147 ASN A O 1
ATOM 627 N N . LEU A 1 148 ? 39.726 10.054 29.078 1.00 20.74 148 LEU A N 1
ATOM 628 C CA . LEU A 1 148 ? 41.016 9.375 29.181 1.00 21.73 148 LEU A CA 1
ATOM 629 C C . LEU A 1 148 ? 42.093 10.263 29.797 1.00 21.69 148 LEU A C 1
ATOM 630 O O . LEU A 1 148 ? 43.041 9.761 30.401 1.00 20.88 148 LEU A O 1
ATOM 635 N N . ALA A 1 149 ? 41.936 11.576 29.641 1.00 22.26 149 ALA A N 1
ATOM 636 C CA . ALA A 1 149 ? 42.874 12.554 30.194 1.00 22.55 149 ALA A CA 1
ATOM 637 C C . ALA A 1 149 ? 42.909 12.523 31.723 1.00 22.44 149 ALA A C 1
ATOM 638 O O . ALA A 1 149 ? 43.973 12.678 32.327 1.00 23.05 149 ALA A O 1
ATOM 640 N N . ALA A 1 150 ? 41.745 12.319 32.337 1.00 21.62 150 ALA A N 1
ATOM 641 C CA . ALA A 1 150 ? 41.636 12.224 33.792 1.00 21.60 150 ALA A CA 1
ATOM 642 C C . ALA A 1 150 ? 42.085 10.858 34.307 1.00 21.37 150 ALA A C 1
ATOM 643 O O . ALA A 1 150 ? 42.646 10.755 35.401 1.00 22.48 150 ALA A O 1
ATOM 645 N N . ALA A 1 151 ? 41.832 9.819 33.513 1.00 20.48 151 ALA A N 1
ATOM 646 C CA . ALA A 1 151 ? 42.211 8.448 33.856 1.00 20.07 151 ALA A CA 1
ATOM 647 C C . ALA A 1 151 ? 43.725 8.246 33.818 1.00 19.65 151 ALA A C 1
ATOM 648 O O . ALA A 1 151 ? 44.287 7.551 34.669 1.00 20.49 151 ALA A O 1
ATOM 650 N N . MET A 1 152 ? 44.366 8.857 32.840 1.00 19.13 152 MET A N 1
ATOM 651 C CA . MET A 1 152 ? 45.799 8.750 32.688 1.00 19.99 152 MET A CA 1
ATOM 652 C C . MET A 1 152 ? 46.578 9.509 33.764 1.00 20.57 152 MET A C 1
ATOM 653 O O . MET A 1 152 ? 47.661 9.118 34.128 1.00 21.11 152 MET A O 1
ATOM 658 N N . GLN A 1 153 ? 45.997 10.588 34.264 1.00 20.16 153 GLN A N 1
ATOM 659 C CA . GLN A 1 153 ? 46.677 11.489 35.195 1.00 20.28 153 GLN A CA 1
ATOM 660 C C . GLN A 1 153 ? 46.262 11.225 36.645 1.00 19.83 153 GLN A C 1
ATOM 661 O O . GLN A 1 153 ? 46.771 11.866 37.570 1.00 19.32 153 GLN A O 1
ATOM 667 N N . GLY A 1 154 ? 45.348 10.273 36.833 1.00 18.94 154 GLY A N 1
ATOM 668 C CA . GLY A 1 154 ? 44.873 9.883 38.163 1.00 20.65 154 GLY A CA 1
ATOM 669 C C . GLY A 1 154 ? 44.074 10.962 38.865 1.00 21.90 154 GLY A C 1
ATOM 670 O O . GLY A 1 154 ? 44.108 11.072 40.093 1.00 21.82 154 GLY A O 1
ATOM 671 N N . LEU A 1 155 ? 43.351 11.756 38.079 1.00 23.67 155 LEU A N 1
ATOM 672 C CA . LEU A 1 155 ? 42.573 12.873 38.603 1.00 24.56 155 LEU A CA 1
ATOM 673 C C . LEU A 1 155 ? 41.095 12.522 38.708 1.00 25.77 155 LEU A C 1
ATOM 674 O O . LEU A 1 155 ? 40.528 11.897 37.808 1.00 26.16 155 LEU A O 1
ATOM 679 N N . LEU A 1 156 ? 40.482 12.927 39.818 1.00 27.58 156 LEU A N 1
ATOM 680 C CA . LEU A 1 156 ? 39.054 12.728 40.041 1.00 29.54 156 LEU A CA 1
ATOM 681 C C . LEU A 1 156 ? 38.253 13.703 39.184 1.00 29.26 156 LEU A C 1
ATOM 682 O O . LEU A 1 156 ? 38.449 14.919 39.266 1.00 29.42 156 LEU A O 1
ATOM 687 N N . ALA A 1 157 ? 37.358 13.163 38.359 1.00 29.65 157 ALA A N 1
ATOM 688 C CA . ALA A 1 157 ? 36.573 13.975 37.429 1.00 30.10 157 ALA A CA 1
ATOM 689 C C . ALA A 1 157 ? 35.132 13.482 37.273 1.00 30.07 157 ALA A C 1
ATOM 690 O O . ALA A 1 157 ? 34.537 13.609 36.199 1.00 31.00 157 ALA A O 1
ATOM 692 N N . LEU A 1 158 ? 34.577 12.928 38.349 1.00 29.98 158 LEU A N 1
ATOM 693 C CA . LEU A 1 158 ? 33.193 12.459 38.348 1.00 29.20 158 LEU A CA 1
ATOM 694 C C . LEU A 1 158 ? 32.228 13.599 38.669 1.00 27.46 158 LEU A C 1
ATOM 695 O O . LEU A 1 158 ? 32.253 14.141 39.778 1.00 27.61 158 LEU A O 1
ATOM 700 N N . PRO A 1 159 ? 31.378 13.972 37.693 1.00 25.37 159 PRO A N 1
ATOM 701 C CA . PRO A 1 159 ? 30.476 15.103 37.869 1.00 23.20 159 PRO A CA 1
ATOM 702 C C . PRO A 1 159 ? 29.135 14.742 38.502 1.00 22.00 159 PRO A C 1
ATOM 703 O O . PRO A 1 159 ? 28.629 13.630 38.321 1.00 19.96 159 PRO A O 1
ATOM 707 N N . LEU A 1 160 ? 28.584 15.690 39.252 1.00 19.01 160 LEU A N 1
ATOM 708 C CA . LEU A 1 160 ? 27.198 15.631 39.689 1.00 19.19 160 LEU A CA 1
ATOM 709 C C . LEU A 1 160 ? 26.429 16.681 38.900 1.00 18.29 160 LEU A C 1
ATOM 710 O O . LEU A 1 160 ? 26.894 17.814 38.746 1.00 17.67 160 LEU A O 1
ATOM 715 N N . LEU A 1 161 ? 25.265 16.297 38.387 1.00 18.71 161 LEU A N 1
ATOM 716 C CA . LEU A 1 161 ? 24.469 17.189 37.551 1.00 19.04 161 LEU A CA 1
ATOM 717 C C . LEU A 1 161 ? 23.223 17.693 38.269 1.00 19.09 161 LEU A C 1
ATOM 718 O O . LEU A 1 161 ? 22.401 16.904 38.739 1.00 19.55 161 LEU A O 1
ATOM 723 N N . ALA A 1 162 ? 23.106 19.015 38.357 1.00 18.85 162 ALA A N 1
ATOM 724 C CA . ALA A 1 162 ? 21.880 19.661 38.806 1.00 18.77 162 ALA A CA 1
ATOM 725 C C . ALA A 1 162 ? 21.201 20.281 37.596 1.00 18.59 162 ALA A C 1
ATOM 726 O O . ALA A 1 162 ? 21.818 21.050 36.855 1.00 18.21 162 ALA A O 1
ATOM 728 N N . GLY A 1 163 ? 19.934 19.935 37.390 1.00 18.23 163 GLY A N 1
ATOM 729 C CA . GLY A 1 163 ? 19.195 20.415 36.231 1.00 17.85 163 GLY A CA 1
ATOM 730 C C . GLY A 1 163 ? 17.735 20.706 36.501 1.00 17.87 163 GLY A C 1
ATOM 731 O O . GLY A 1 163 ? 17.164 20.232 37.484 1.00 16.48 163 GLY A O 1
ATOM 732 N N . TYR A 1 164 ? 17.138 21.500 35.618 1.00 17.91 164 TYR A N 1
ATOM 733 C CA . TYR A 1 164 ? 15.720 21.815 35.683 1.00 17.29 164 TYR A CA 1
ATOM 734 C C . TYR A 1 164 ? 15.076 21.479 34.344 1.00 17.45 164 TYR A C 1
ATOM 735 O O . TYR A 1 164 ? 15.382 22.101 33.323 1.00 16.73 164 TYR A O 1
ATOM 744 N N . ASP A 1 165 ? 14.191 20.486 34.355 1.00 18.31 165 ASP A N 1
ATOM 745 C CA . ASP A 1 165 ? 13.482 20.077 33.150 1.00 19.43 165 ASP A CA 1
ATOM 746 C C . ASP A 1 165 ? 12.314 21.023 32.887 1.00 20.22 165 ASP A C 1
ATOM 747 O O . ASP A 1 165 ? 11.291 20.973 33.575 1.00 18.95 165 ASP A O 1
ATOM 752 N N . ILE A 1 166 ? 12.481 21.889 31.890 1.00 21.31 166 ILE A N 1
ATOM 753 C CA . ILE A 1 166 ? 11.454 22.864 31.518 1.00 24.34 166 ILE A CA 1
ATOM 754 C C . ILE A 1 166 ? 10.263 22.197 30.811 1.00 25.18 166 ILE A C 1
ATOM 755 O O . ILE A 1 166 ? 9.197 22.802 30.664 1.00 26.39 166 ILE A O 1
ATOM 760 N N . HIS A 1 167 ? 10.451 20.946 30.395 1.00 25.03 167 HIS A N 1
ATOM 761 C CA . HIS A 1 167 ? 9.405 20.179 29.720 1.00 25.27 167 HIS A CA 1
ATOM 762 C C . HIS A 1 167 ? 8.555 19.348 30.683 1.00 24.46 167 HIS A C 1
ATOM 763 O O . HIS A 1 167 ? 7.551 18.756 30.276 1.00 25.54 167 HIS A O 1
ATOM 770 N N . ALA A 1 168 ? 8.959 19.307 31.951 1.00 22.83 168 ALA A N 1
ATOM 771 C CA . ALA A 1 168 ? 8.200 18.612 32.989 1.00 21.89 168 ALA A CA 1
ATOM 772 C C . ALA A 1 168 ? 6.871 19.318 33.242 1.00 21.43 168 ALA A C 1
ATOM 773 O O . ALA A 1 168 ? 6.820 20.549 33.327 1.00 20.97 168 ALA A O 1
ATOM 775 N N . SER A 1 169 ? 5.802 18.531 33.354 1.00 21.14 169 SER A N 1
ATOM 776 C CA . SER A 1 169 ? 4.446 19.058 33.535 1.00 21.80 169 SER A CA 1
ATOM 777 C C . SER A 1 169 ? 4.274 19.812 34.854 1.00 22.20 169 SER A C 1
ATOM 778 O O . SER A 1 169 ? 3.509 20.777 34.928 1.00 22.63 169 SER A O 1
ATOM 781 N N . ASP A 1 170 ? 4.985 1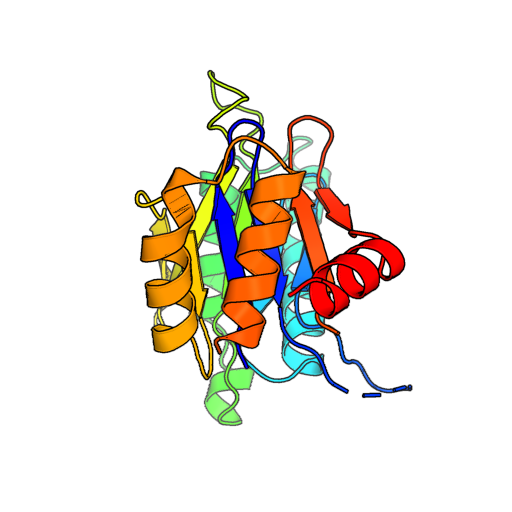9.364 35.887 1.00 21.98 170 ASP A N 1
ATOM 782 C CA . ASP A 1 170 ? 5.011 20.057 37.171 1.00 21.91 170 ASP A CA 1
ATOM 783 C C . ASP A 1 170 ? 6.330 20.817 37.337 1.00 22.11 170 ASP A C 1
ATOM 784 O O . ASP A 1 170 ? 7.386 20.199 37.492 1.00 21.86 170 ASP A O 1
ATOM 789 N N . PRO A 1 171 ? 6.269 22.162 37.294 1.00 22.11 171 PRO A N 1
ATOM 790 C CA . PRO A 1 171 ? 7.435 23.030 37.454 1.00 22.73 171 PRO A CA 1
ATOM 791 C C . PRO A 1 171 ? 8.034 22.989 38.860 1.00 22.87 171 PRO A C 1
ATOM 792 O O . PRO A 1 171 ? 9.227 23.256 39.027 1.00 23.45 171 PRO A O 1
ATOM 796 N N . GLN A 1 172 ? 7.211 22.658 39.854 1.00 23.59 172 GLN A N 1
ATOM 797 C CA . GLN A 1 172 ? 7.642 22.627 41.253 1.00 23.77 172 GLN A CA 1
ATOM 798 C C . GLN A 1 172 ? 8.565 21.452 41.576 1.00 23.83 172 GLN A C 1
ATOM 799 O O . GLN A 1 172 ? 9.451 21.570 42.424 1.00 24.30 172 GLN A O 1
ATOM 805 N N . SER A 1 173 ? 8.349 20.325 40.900 1.00 22.64 173 SER A N 1
ATOM 806 C CA . SER A 1 173 ? 9.194 19.143 41.069 1.00 22.74 173 SER A CA 1
ATOM 807 C C . SER A 1 173 ? 10.046 18.878 39.824 1.00 21.01 173 SER A C 1
ATOM 808 O O . SER A 1 173 ? 10.525 17.760 39.612 1.00 21.80 173 SER A O 1
ATOM 811 N N . ALA A 1 174 ? 10.239 19.919 39.016 1.00 20.07 174 ALA A N 1
ATOM 812 C CA . ALA A 1 174 ? 10.990 19.816 37.764 1.00 19.08 174 ALA A CA 1
ATOM 813 C C . ALA A 1 174 ? 12.506 19.764 37.970 1.00 18.39 174 ALA A C 1
ATOM 814 O O . ALA A 1 174 ? 13.255 19.483 37.030 1.00 17.77 174 ALA A O 1
ATOM 816 N N . GLY A 1 175 ? 12.948 20.040 39.198 1.00 18.73 175 GLY A N 1
ATOM 817 C CA . GLY A 1 175 ? 14.359 19.935 39.569 1.00 18.46 175 GLY A CA 1
ATOM 818 C C . GLY A 1 175 ? 14.863 18.510 39.433 1.00 18.99 175 GLY A C 1
ATOM 819 O O . GLY A 1 175 ? 14.125 17.557 39.687 1.00 20.65 175 GLY A O 1
ATOM 820 N N . ARG A 1 176 ? 16.119 18.366 39.018 1.00 18.88 176 ARG A N 1
ATOM 821 C CA . ARG A 1 176 ? 16.697 17.051 38.749 1.00 18.77 176 ARG A CA 1
ATOM 822 C C . ARG A 1 176 ? 18.131 16.942 39.257 1.00 18.46 176 ARG A C 1
ATOM 823 O O . ARG A 1 176 ? 18.922 17.880 39.126 1.00 18.83 176 ARG A O 1
ATOM 831 N N . ILE A 1 177 ? 18.450 15.788 39.837 1.00 18.18 177 ILE A N 1
ATOM 832 C CA . ILE A 1 177 ? 19.809 15.468 40.269 1.00 18.74 177 ILE A CA 1
ATOM 833 C C . ILE A 1 177 ? 20.217 14.142 39.631 1.00 18.41 177 ILE A C 1
ATOM 834 O O . ILE A 1 177 ? 19.529 13.133 39.795 1.00 19.05 177 ILE A O 1
ATOM 839 N N . VAL A 1 178 ? 21.326 14.151 38.893 1.00 18.78 178 VAL A N 1
ATOM 840 C CA . VAL A 1 178 ? 21.802 12.947 38.207 1.00 17.77 178 VAL A CA 1
ATOM 841 C C . VAL A 1 178 ? 23.214 12.569 38.660 1.00 18.83 178 VAL A C 1
ATOM 842 O O . VAL A 1 178 ? 24.134 13.389 38.611 1.00 17.59 178 VAL A O 1
ATOM 846 N N . SER A 1 179 ? 23.364 11.323 39.105 1.00 19.63 179 SER A N 1
ATOM 847 C CA . SER A 1 179 ? 24.657 10.787 39.528 1.00 21.23 179 SER A CA 1
ATOM 848 C C . SER A 1 179 ? 25.307 9.992 38.400 1.00 21.89 179 SER A C 1
ATOM 849 O O . SER A 1 179 ? 24.616 9.360 37.601 1.00 22.00 179 SER A O 1
ATOM 852 N N . PHE A 1 180 ? 26.636 10.028 38.346 1.00 22.72 180 PHE A N 1
ATOM 853 C CA . PHE A 1 180 ? 27.399 9.339 37.306 1.00 23.36 180 PHE A CA 1
ATOM 854 C C . PHE A 1 180 ? 28.514 8.494 37.917 1.00 25.29 180 PHE A C 1
ATOM 855 O O . PHE A 1 180 ? 29.268 8.975 38.767 1.00 25.35 180 PHE A O 1
ATOM 863 N N . ASP A 1 181 ? 28.612 7.238 37.487 1.00 26.46 181 ASP A N 1
ATOM 864 C CA . ASP A 1 181 ? 29.716 6.371 37.903 1.00 28.32 181 ASP A CA 1
ATOM 865 C C . ASP A 1 181 ? 30.921 6.530 36.972 1.00 29.19 181 ASP A C 1
ATOM 866 O O . ASP A 1 181 ? 30.850 7.257 35.976 1.00 28.97 181 ASP A O 1
ATOM 871 N N . ALA A 1 182 ? 32.019 5.852 37.305 1.00 31.02 182 ALA A N 1
ATOM 872 C CA . ALA A 1 182 ? 33.269 5.940 36.543 1.00 32.32 182 ALA A CA 1
ATOM 873 C C . ALA A 1 182 ? 33.125 5.520 35.079 1.00 32.61 182 ALA A C 1
ATOM 874 O O . ALA A 1 182 ? 33.764 6.098 34.197 1.00 33.01 182 ALA A O 1
ATOM 876 N N . ALA A 1 183 ? 32.275 4.525 34.833 1.00 33.36 183 ALA A N 1
ATOM 877 C CA . ALA A 1 183 ? 32.088 3.957 33.496 1.00 33.41 183 ALA A CA 1
ATOM 878 C C . ALA A 1 183 ? 31.210 4.811 32.576 1.00 34.09 183 ALA A C 1
ATOM 879 O O . ALA A 1 183 ? 31.165 4.579 31.365 1.00 34.72 183 ALA A O 1
ATOM 881 N N . GLY A 1 184 ? 30.519 5.794 33.149 1.00 33.04 184 GLY A N 1
ATOM 882 C CA . GLY A 1 184 ? 29.613 6.647 32.384 1.00 32.05 184 GLY A CA 1
ATOM 883 C C . GLY A 1 184 ? 28.152 6.286 32.580 1.00 31.38 184 GLY A C 1
ATOM 884 O O . GLY A 1 184 ? 27.268 6.901 31.979 1.00 32.07 184 GLY A O 1
ATOM 885 N N . GLY A 1 185 ? 27.903 5.279 33.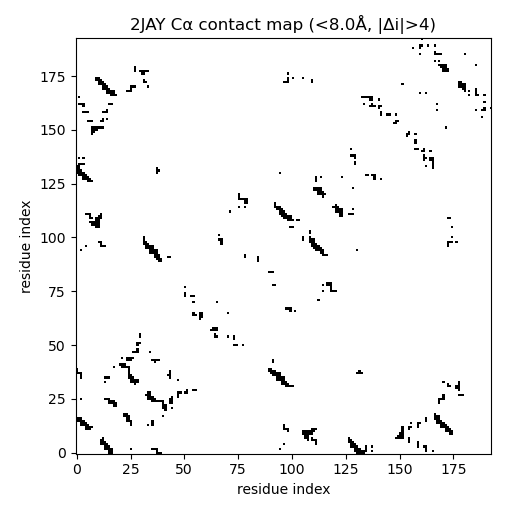415 1.00 30.08 185 GLY A N 1
ATOM 886 C CA . GLY A 1 185 ? 26.545 4.896 33.795 1.00 28.93 185 GLY A CA 1
ATOM 887 C C . GLY A 1 185 ? 25.941 5.941 34.711 1.00 28.00 185 GLY A C 1
ATOM 888 O O . GLY A 1 185 ? 26.643 6.530 35.539 1.00 27.60 185 GLY A O 1
ATOM 889 N N . TRP A 1 186 ? 24.639 6.173 34.564 1.00 26.66 186 TRP A N 1
ATOM 890 C CA . TRP A 1 186 ? 23.972 7.247 35.296 1.00 26.26 186 TRP A CA 1
ATOM 891 C C . TRP A 1 186 ? 22.619 6.859 35.884 1.00 26.04 186 TRP A C 1
ATOM 892 O O . TRP A 1 186 ? 21.980 5.904 35.436 1.00 25.17 186 TRP A O 1
ATOM 903 N N . ASN A 1 187 ? 22.195 7.621 36.890 1.00 26.40 187 ASN A N 1
ATOM 904 C CA . ASN A 1 187 ? 20.905 7.428 37.539 1.00 26.44 187 ASN A CA 1
ATOM 905 C C . ASN A 1 187 ? 20.355 8.744 38.081 1.00 26.05 187 ASN A C 1
ATOM 906 O O . ASN A 1 187 ? 21.050 9.467 38.801 1.00 25.05 187 ASN A O 1
ATOM 911 N N . ILE A 1 188 ? 19.110 9.050 37.722 1.00 26.34 188 ILE A N 1
ATOM 912 C CA . ILE A 1 188 ? 18.426 10.237 38.231 1.00 26.31 188 ILE A CA 1
ATOM 913 C C . ILE A 1 188 ? 18.005 9.987 39.678 1.00 27.43 188 ILE A C 1
ATOM 914 O O . ILE A 1 188 ? 17.271 9.038 39.966 1.00 27.94 188 ILE A O 1
ATOM 919 N N . GLU A 1 189 ? 18.492 10.838 40.580 1.00 27.76 189 GLU A N 1
ATOM 920 C CA . GLU A 1 189 ? 18.210 10.721 42.008 1.00 28.85 189 GLU A CA 1
ATOM 921 C C . GLU A 1 189 ? 16.728 10.938 42.301 1.00 28.95 189 GLU A C 1
ATOM 922 O O . GLU A 1 189 ? 16.135 11.926 41.859 1.00 29.51 189 GLU A O 1
ATOM 928 N N . GLU A 1 190 ? 16.141 10.004 43.044 1.00 28.54 190 GLU A N 1
ATOM 929 C CA . GLU A 1 190 ? 14.723 10.064 43.391 1.00 29.65 190 GLU A CA 1
ATOM 930 C C . GLU A 1 190 ? 14.489 10.375 44.871 1.00 29.48 190 GLU A C 1
ATOM 931 O O . GLU A 1 190 ? 13.343 10.503 45.311 1.00 29.76 190 GLU A O 1
ATOM 937 N N . GLU A 1 191 ? 15.576 10.504 45.630 1.00 30.01 191 GLU A N 1
ATOM 938 C CA . GLU A 1 191 ? 15.495 10.815 47.059 1.00 30.89 191 GLU A CA 1
ATOM 939 C C . GLU A 1 191 ? 15.407 12.317 47.327 1.00 29.48 191 GLU A C 1
ATOM 940 O O . GLU A 1 191 ? 14.974 12.736 48.404 1.00 30.09 191 GLU A O 1
ATOM 946 N N . GLY A 1 192 ? 15.817 13.118 46.346 1.00 27.89 192 GLY A N 1
ATOM 947 C CA . GLY A 1 192 ? 15.734 14.573 46.443 1.00 26.14 192 GLY A CA 1
ATOM 948 C C . GLY A 1 192 ? 17.000 15.249 46.937 1.00 24.40 192 GLY A C 1
ATOM 949 O O . GLY A 1 192 ? 17.013 16.461 47.150 1.00 23.99 192 GLY A O 1
ATOM 950 N N . TYR A 1 193 ? 18.058 14.461 47.128 1.00 23.43 193 TYR A N 1
ATOM 951 C CA . TYR A 1 193 ? 19.372 14.973 47.532 1.00 23.78 193 TYR A CA 1
ATOM 952 C C . TYR A 1 193 ? 20.484 13.977 47.206 1.00 23.14 193 TYR A C 1
ATOM 953 O O . TYR A 1 193 ? 20.270 12.762 47.241 1.00 22.84 193 TYR A O 1
ATOM 962 N N . GLN A 1 194 ? 21.667 14.503 46.893 1.00 22.48 194 GLN A N 1
ATOM 963 C CA . GLN A 1 194 ? 22.840 13.681 46.590 1.00 22.50 194 GLN A CA 1
ATOM 964 C C . GLN A 1 194 ? 24.137 14.444 46.853 1.00 22.61 194 GLN A C 1
ATOM 965 O O . GLN A 1 194 ? 24.231 15.643 46.575 1.00 21.00 194 GLN A O 1
ATOM 971 N N . ALA A 1 195 ? 25.130 13.737 47.389 1.00 22.77 195 ALA A N 1
ATOM 972 C CA . ALA A 1 195 ? 26.448 14.312 47.643 1.00 23.81 195 ALA A CA 1
ATOM 973 C C . ALA A 1 195 ? 27.570 13.458 47.061 1.00 24.94 195 ALA A C 1
ATOM 974 O O . ALA A 1 195 ? 27.545 12.228 47.157 1.00 25.67 195 ALA A O 1
ATOM 976 N N . VAL A 1 196 ? 28.546 14.127 46.452 1.00 25.82 196 VAL A N 1
ATOM 977 C CA . VAL A 1 196 ? 29.745 13.475 45.922 1.00 26.68 196 VAL A CA 1
ATOM 978 C C . VAL A 1 196 ? 31.005 14.167 46.444 1.00 27.35 196 VAL A C 1
ATOM 979 O O . VAL A 1 196 ? 30.988 15.367 46.731 1.00 27.02 196 VAL A O 1
ATOM 983 N N . GLY A 1 197 ? 32.088 13.404 46.571 1.00 28.63 197 GLY A N 1
ATOM 984 C CA . GLY A 1 197 ? 33.371 13.957 46.995 1.00 30.02 197 GLY A CA 1
ATOM 985 C C . GLY A 1 197 ? 33.902 13.402 48.302 1.00 31.37 197 GLY A C 1
ATOM 986 O O . GLY A 1 197 ? 33.533 12.296 48.719 1.00 30.82 197 GLY A O 1
ATOM 987 N N . SER A 1 198 ? 34.770 14.185 48.945 1.00 32.29 198 SER A N 1
ATOM 988 C CA . SER A 1 198 ? 35.465 13.772 50.166 1.00 33.92 198 SER A CA 1
ATOM 989 C C . SER A 1 198 ? 34.523 13.440 51.324 1.00 33.90 198 SER A C 1
ATOM 990 O O . SER A 1 198 ? 34.555 12.327 51.853 1.00 33.99 198 SER A O 1
ATOM 993 N N . GLY A 1 199 ? 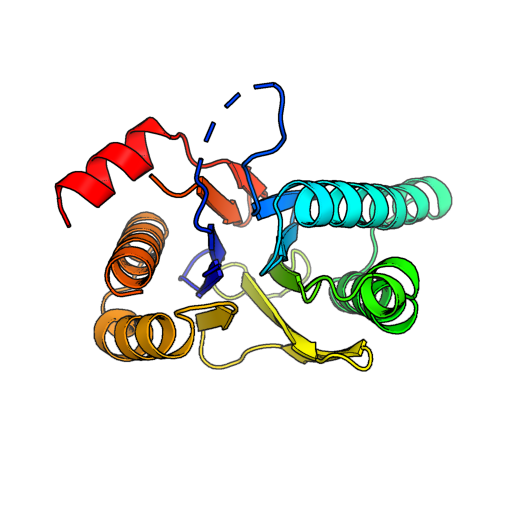33.687 14.402 51.707 1.00 34.29 199 GLY A N 1
ATOM 994 C CA . GLY A 1 199 ? 32.768 14.227 52.830 1.00 34.45 199 GLY A CA 1
ATOM 995 C C . GLY A 1 199 ? 31.338 13.942 52.411 1.00 34.62 199 GLY A C 1
ATOM 996 O O . GLY A 1 199 ? 30.395 14.434 53.033 1.00 35.08 199 GLY A O 1
ATOM 997 N N . SER A 1 200 ? 31.183 13.137 51.360 1.00 34.54 200 SER A N 1
ATOM 998 C CA . SER A 1 200 ? 29.870 12.804 50.804 1.00 34.95 200 SER A CA 1
ATOM 999 C C . SER A 1 200 ? 28.988 12.022 51.779 1.00 34.87 200 SER A C 1
ATOM 1000 O O . SER A 1 200 ? 27.780 12.250 51.843 1.00 34.24 200 SER A O 1
ATOM 1003 N N . LEU A 1 201 ? 29.601 11.107 52.531 1.00 34.75 201 LEU A N 1
ATOM 1004 C CA . LEU A 1 201 ? 28.892 10.300 53.527 1.00 35.10 201 LEU A CA 1
ATOM 1005 C C . LEU A 1 201 ? 28.331 11.151 54.666 1.00 34.61 201 LEU A C 1
ATOM 1006 O O . LEU A 1 201 ? 27.208 10.924 55.123 1.00 34.76 201 LEU A O 1
ATOM 1011 N N . PHE A 1 202 ? 29.122 12.126 55.115 1.00 33.37 202 PHE A N 1
ATOM 1012 C CA . PHE A 1 202 ? 28.701 13.060 56.160 1.00 34.02 202 PHE A CA 1
ATOM 1013 C C . PHE A 1 202 ? 27.634 14.024 55.649 1.00 33.61 202 PHE A C 1
ATOM 1014 O O . PHE A 1 202 ? 26.680 14.339 56.364 1.00 33.25 202 PHE A O 1
ATOM 1022 N N . ALA A 1 203 ? 27.806 14.484 54.411 1.00 32.54 203 ALA A N 1
ATOM 1023 C CA . ALA A 1 203 ? 26.887 15.435 53.787 1.00 31.95 203 ALA A CA 1
ATOM 1024 C C . ALA A 1 203 ? 25.528 14.814 53.461 1.00 31.67 203 ALA A C 1
ATOM 1025 O O . ALA A 1 203 ? 24.501 15.488 53.551 1.00 31.31 203 ALA A O 1
ATOM 1027 N N . LYS A 1 204 ? 25.532 13.534 53.086 1.00 32.43 204 LYS A N 1
ATOM 1028 C CA . LYS A 1 204 ? 24.297 12.804 52.780 1.00 33.75 204 LYS A CA 1
ATOM 1029 C C . LYS A 1 204 ? 23.468 12.509 54.028 1.00 34.47 204 LYS A C 1
ATOM 1030 O O . LYS A 1 204 ? 22.239 12.613 53.998 1.00 34.69 204 LYS A O 1
ATOM 1036 N N . SER A 1 205 ? 24.144 12.136 55.114 1.00 34.83 205 SER A N 1
ATOM 1037 C CA . SER A 1 205 ? 23.485 11.862 56.390 1.00 35.85 205 SER A CA 1
ATOM 1038 C C . SER A 1 205 ? 22.905 13.137 57.000 1.00 35.12 205 SER A C 1
ATOM 1039 O O . SER A 1 205 ? 21.846 13.105 57.627 1.00 35.94 205 SER A O 1
ATOM 1042 N N . SER A 1 206 ? 23.607 14.252 56.805 1.00 34.63 206 SER A N 1
ATOM 1043 C CA . SER A 1 206 ? 23.148 15.562 57.265 1.00 34.47 206 SER A CA 1
ATOM 1044 C C . SER A 1 206 ? 21.910 16.020 56.495 1.00 34.64 206 SER A C 1
ATOM 1045 O O . SER A 1 206 ? 20.978 16.573 57.083 1.00 34.91 206 SER A O 1
ATOM 1048 N N . MET A 1 207 ? 21.912 15.783 55.183 1.00 33.73 207 MET A N 1
ATOM 1049 C CA . MET A 1 207 ? 20.779 16.130 54.324 1.00 33.29 207 MET A CA 1
ATOM 1050 C C . MET A 1 207 ? 19.556 15.258 54.597 1.00 33.72 207 MET A C 1
ATOM 1051 O O . MET A 1 207 ? 18.426 15.724 54.475 1.00 33.27 207 MET A O 1
ATOM 1056 N N . LYS A 1 208 ? 19.793 13.999 54.965 1.00 34.51 208 LYS A N 1
ATOM 1057 C CA . LYS A 1 208 ? 18.722 13.059 55.304 1.00 35.99 208 LYS A CA 1
ATOM 1058 C C . LYS A 1 208 ? 17.944 13.517 56.539 1.00 35.84 208 LYS A C 1
ATOM 1059 O O . LYS A 1 208 ? 16.714 13.429 56.577 1.00 36.42 208 LYS A O 1
ATOM 1065 N N . LYS A 1 209 ? 18.672 14.012 57.537 1.00 35.69 209 LYS A N 1
ATOM 1066 C CA . LYS A 1 209 ? 18.084 14.436 58.807 1.00 36.30 209 LYS A CA 1
ATOM 1067 C C . LYS A 1 209 ? 17.420 15.810 58.721 1.00 35.88 209 LYS A C 1
ATOM 1068 O O . LYS A 1 209 ? 16.537 16.128 59.521 1.00 35.84 209 LYS A O 1
ATOM 1074 N N . LEU A 1 210 ? 17.843 16.613 57.746 1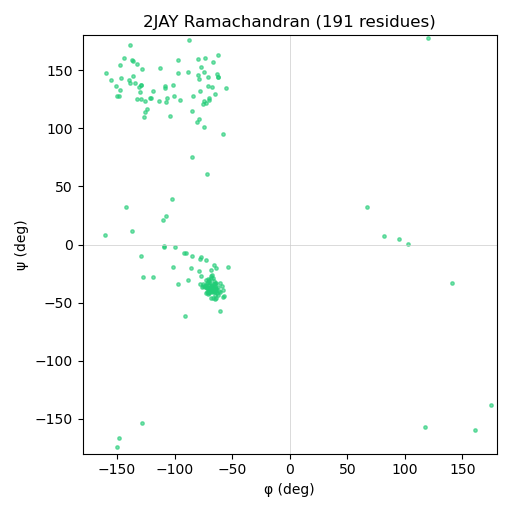.00 34.85 210 LEU A N 1
ATOM 1075 C CA . LEU A 1 210 ? 17.366 17.991 57.610 1.00 34.24 210 LEU A CA 1
ATOM 1076 C C . LEU A 1 210 ? 16.442 18.222 56.408 1.00 34.53 210 LEU A C 1
ATOM 1077 O O . LEU A 1 210 ? 15.946 19.337 56.216 1.00 34.91 210 LEU A O 1
ATOM 1082 N N . TYR A 1 211 ? 16.204 17.178 55.613 1.00 34.47 211 TYR A N 1
ATOM 1083 C CA . TYR A 1 211 ? 15.442 17.315 54.364 1.00 34.60 211 TYR A CA 1
ATOM 1084 C C . TYR A 1 211 ? 13.969 17.687 54.559 1.00 35.21 211 TYR A C 1
ATOM 1085 O O . TYR A 1 211 ? 13.368 18.323 53.690 1.00 34.52 211 TYR A O 1
ATOM 1094 N N . SER A 1 212 ? 13.399 17.287 55.694 1.00 35.50 212 SER A N 1
ATOM 1095 C CA . SER A 1 212 ? 12.008 17.602 56.026 1.00 35.94 212 SER A CA 1
ATOM 1096 C C . SER A 1 212 ? 11.780 19.104 56.225 1.00 35.88 212 SER A C 1
ATOM 1097 O O . SER A 1 212 ? 10.642 19.578 56.180 1.00 36.25 212 SER A O 1
ATOM 1100 N N . GLN A 1 213 ? 12.870 19.839 56.438 1.00 35.79 213 GLN A N 1
ATOM 1101 C CA . GLN A 1 213 ? 12.820 21.285 56.650 1.00 36.02 213 GLN A CA 1
ATOM 1102 C C . GLN A 1 213 ? 12.925 22.081 55.345 1.00 35.27 213 GLN A C 1
ATOM 1103 O O . GLN A 1 213 ? 12.764 23.304 55.343 1.00 34.94 213 GLN A O 1
ATOM 1109 N N . VAL A 1 214 ? 13.188 21.380 54.242 1.00 34.14 214 VAL A N 1
ATOM 1110 C CA . VAL A 1 214 ? 13.289 22.006 52.924 1.00 33.00 214 VAL A CA 1
ATOM 1111 C C . VAL A 1 214 ? 11.890 22.286 52.368 1.00 33.13 214 VAL A C 1
ATOM 1112 O O . VAL A 1 214 ? 11.162 21.362 51.992 1.00 32.64 214 VAL A O 1
ATOM 1116 N N . THR A 1 215 ? 11.524 23.565 52.332 1.00 32.90 215 THR A N 1
ATOM 1117 C CA . THR A 1 215 ? 10.201 23.992 51.865 1.00 33.07 215 THR A CA 1
ATOM 1118 C C . THR A 1 215 ? 10.282 24.899 50.638 1.00 32.12 215 THR A C 1
ATOM 1119 O O . THR A 1 215 ? 9.350 24.947 49.831 1.00 32.33 215 THR A O 1
ATOM 1123 N N . ASP A 1 216 ? 11.396 25.618 50.511 1.00 31.52 216 ASP A N 1
ATOM 1124 C CA . ASP A 1 216 ? 11.613 26.545 49.398 1.00 31.18 216 ASP A CA 1
ATOM 1125 C C . ASP A 1 216 ? 13.092 26.641 49.007 1.00 30.37 216 ASP A C 1
ATOM 1126 O O . ASP A 1 216 ? 13.906 25.810 49.419 1.00 29.49 216 ASP A O 1
ATOM 1131 N N . GLY A 1 217 ? 13.425 27.654 48.208 1.00 29.92 217 GLY A N 1
ATOM 1132 C CA . GLY A 1 217 ? 14.791 27.870 47.734 1.00 30.10 217 GLY A CA 1
ATOM 1133 C C . GLY A 1 217 ? 15.771 28.287 48.815 1.00 31.14 217 GLY A C 1
ATOM 1134 O O . GLY A 1 217 ? 16.936 27.882 48.791 1.00 30.56 217 GLY A O 1
ATOM 1135 N N . ASP A 1 218 ? 15.299 29.097 49.761 1.00 31.78 218 ASP A N 1
ATOM 1136 C CA . ASP A 1 218 ? 16.136 29.602 50.851 1.00 33.36 218 ASP A CA 1
ATOM 1137 C C . ASP A 1 218 ? 16.464 28.521 51.881 1.00 31.86 218 ASP A C 1
ATOM 1138 O O . ASP A 1 218 ? 17.600 28.434 52.351 1.00 32.24 218 ASP A O 1
ATOM 1143 N N . SER A 1 219 ? 15.466 27.708 52.226 1.00 30.65 219 SER A N 1
ATOM 1144 C CA . SER A 1 219 ? 15.657 26.587 53.149 1.00 29.79 219 SER A CA 1
ATOM 1145 C C . SER A 1 219 ? 16.472 25.472 52.500 1.00 28.51 219 SER A C 1
ATOM 1146 O O . SER A 1 219 ? 17.227 24.772 53.178 1.00 28.88 219 SER A O 1
ATOM 1149 N N . GLY A 1 220 ? 16.309 25.316 51.188 1.00 27.26 220 GLY A N 1
ATOM 1150 C CA . GLY A 1 220 ? 17.084 24.355 50.406 1.00 25.94 220 GLY A CA 1
ATOM 1151 C C . GLY A 1 220 ? 18.554 24.725 50.338 1.00 25.73 220 GLY A C 1
ATOM 1152 O O . GLY A 1 220 ? 19.424 23.853 50.369 1.00 24.54 220 GLY A O 1
ATOM 1153 N N . LEU A 1 221 ? 18.821 26.026 50.243 1.00 25.94 221 LEU A N 1
ATOM 1154 C CA . LEU A 1 221 ? 20.180 26.557 50.259 1.00 26.50 221 LEU A CA 1
ATOM 1155 C C . LEU A 1 221 ? 20.782 26.474 51.662 1.00 27.29 221 LEU A C 1
ATOM 1156 O O . LEU A 1 221 ? 21.979 26.227 51.815 1.00 26.85 221 LEU A O 1
ATOM 1161 N N . ARG A 1 222 ? 19.939 26.675 52.676 1.00 27.19 222 ARG A N 1
ATOM 1162 C CA . ARG A 1 222 ? 20.354 26.619 54.079 1.00 28.64 222 ARG A CA 1
ATOM 1163 C C . ARG A 1 222 ? 20.814 25.216 54.481 1.00 27.59 222 ARG A C 1
ATOM 1164 O O . ARG A 1 222 ? 21.829 25.062 55.165 1.00 29.01 222 ARG A O 1
ATOM 1172 N N . VAL A 1 223 ? 20.059 24.205 54.051 1.00 26.85 223 VAL A N 1
ATOM 1173 C CA . VAL A 1 223 ? 20.380 22.804 54.331 1.00 25.61 223 VAL A CA 1
ATOM 1174 C C . VAL A 1 223 ? 21.622 22.356 53.552 1.00 26.85 223 VAL A C 1
ATOM 1175 O O . VAL A 1 223 ? 22.449 21.604 54.074 1.00 26.72 223 VAL A O 1
ATOM 1179 N N . ALA A 1 224 ? 21.751 22.838 52.316 1.00 25.88 224 ALA A N 1
ATOM 1180 C CA . ALA A 1 224 ? 22.897 22.520 51.460 1.00 27.32 224 ALA A CA 1
ATOM 1181 C C . ALA A 1 224 ? 24.216 23.053 52.024 1.00 27.83 224 ALA A C 1
ATOM 1182 O O . ALA A 1 224 ? 25.245 22.377 51.950 1.00 28.17 224 ALA A O 1
ATOM 1184 N N . VAL A 1 225 ? 24.176 24.262 52.584 1.00 28.81 225 VAL A N 1
ATOM 1185 C CA . VAL A 1 225 ? 25.349 24.883 53.205 1.00 29.98 225 VAL A CA 1
ATOM 1186 C C . VAL A 1 225 ? 25.728 24.167 54.507 1.00 30.06 225 VAL A C 1
ATOM 1187 O O . VAL A 1 225 ? 26.911 23.932 54.769 1.00 30.91 225 VAL A O 1
ATOM 1191 N N . GLU A 1 226 ? 24.719 23.814 55.304 1.00 31.20 226 GLU A N 1
ATOM 1192 C CA . GLU A 1 226 ? 24.928 23.096 56.565 1.00 31.55 226 GLU A CA 1
ATOM 1193 C C . GLU A 1 226 ? 25.509 21.698 56.338 1.00 31.87 226 GLU A C 1
ATOM 1194 O O . GLU A 1 226 ? 26.336 21.229 57.125 1.00 31.80 226 GLU A O 1
ATOM 1200 N N . ALA A 1 227 ? 25.074 21.046 55.260 1.00 31.16 227 ALA A N 1
ATOM 1201 C CA . ALA A 1 227 ? 25.575 19.723 54.883 1.00 30.71 227 ALA A CA 1
ATOM 1202 C C . ALA A 1 227 ? 27.059 19.755 54.517 1.00 30.64 227 ALA A C 1
ATOM 1203 O O . ALA A 1 227 ? 27.784 18.788 54.760 1.00 29.99 227 ALA A O 1
ATOM 1205 N N . LEU A 1 228 ? 27.498 20.869 53.934 1.00 30.69 228 LEU A N 1
ATOM 1206 C CA . LEU A 1 228 ? 28.902 21.057 53.568 1.00 31.40 228 LEU A CA 1
ATOM 1207 C C . LEU A 1 228 ? 29.781 21.352 54.781 1.00 33.20 228 LEU A C 1
ATOM 1208 O O . LEU A 1 228 ? 30.947 20.952 54.815 1.00 33.26 228 LEU A O 1
ATOM 1213 N N . TYR A 1 229 ? 29.223 22.056 55.766 1.00 34.91 229 TYR A N 1
ATOM 1214 C CA . TYR A 1 229 ? 29.918 22.304 57.031 1.00 37.16 229 TYR A CA 1
ATOM 1215 C C . TYR A 1 229 ? 30.052 21.012 57.835 1.00 37.08 229 TYR A C 1
ATOM 1216 O O . TYR A 1 229 ? 31.070 20.786 58.494 1.00 36.57 229 TYR A O 1
ATOM 1225 N N . ASP A 1 230 ? 29.018 20.174 57.773 1.00 37.09 230 ASP A N 1
ATOM 1226 C CA . ASP A 1 230 ? 29.041 18.849 58.391 1.00 38.04 230 ASP A CA 1
ATOM 1227 C C . ASP A 1 230 ? 30.030 17.922 57.681 1.00 38.25 230 ASP A C 1
ATOM 1228 O O . ASP A 1 230 ? 30.491 16.936 58.260 1.00 38.62 230 ASP A O 1
ATOM 1233 N N . ALA A 1 231 ? 30.342 18.249 56.428 1.00 38.54 231 ALA A N 1
ATOM 1234 C CA . ALA A 1 231 ? 31.352 17.534 55.655 1.00 39.11 231 ALA A CA 1
ATOM 1235 C C . ALA A 1 231 ? 32.719 18.185 55.837 1.00 39.49 231 ALA A C 1
ATOM 1236 O O . ALA A 1 231 ? 33.754 17.527 55.722 1.00 41.28 231 ALA A O 1
ATOM 1238 N N . PHE A 1 248 ? 34.278 30.039 52.284 1.00 33.33 248 PHE A N 1
ATOM 1239 C CA . PHE A 1 248 ? 32.869 29.773 52.010 1.00 32.85 248 PHE A CA 1
ATOM 1240 C C . PHE A 1 248 ? 32.688 29.003 50.700 1.00 31.83 248 PHE A C 1
ATOM 1241 O O . PHE A 1 248 ? 33.463 29.193 49.764 1.00 31.62 248 PHE A O 1
ATOM 1249 N N . PRO A 1 249 ? 31.675 28.116 50.638 1.00 30.72 249 PRO A N 1
ATOM 1250 C CA . PRO A 1 249 ? 31.369 27.411 49.392 1.00 29.52 249 PRO A CA 1
ATOM 1251 C C . PRO A 1 249 ? 30.572 28.268 48.402 1.00 27.86 249 PRO A C 1
ATOM 1252 O O . PRO A 1 249 ? 29.951 29.255 48.799 1.00 27.77 249 PRO A O 1
ATOM 1256 N N . THR A 1 250 ? 30.605 27.888 47.126 1.00 26.50 250 THR A N 1
ATOM 1257 C CA . THR A 1 250 ? 29.789 28.531 46.090 1.00 25.00 250 THR A CA 1
ATOM 1258 C C . THR A 1 250 ? 28.520 27.719 45.845 1.00 23.80 250 THR A C 1
ATOM 1259 O O . THR A 1 250 ? 28.474 26.528 46.161 1.00 23.30 250 THR A O 1
ATOM 1263 N N . ALA A 1 251 ? 27.498 28.360 45.280 1.00 22.10 251 ALA A N 1
ATOM 1264 C CA . ALA A 1 251 ? 26.210 27.701 45.048 1.00 21.01 251 ALA A CA 1
ATOM 1265 C C . ALA A 1 251 ? 25.471 28.189 43.799 1.00 20.50 251 ALA A C 1
ATOM 1266 O O . ALA A 1 251 ? 25.667 29.321 43.349 1.00 19.84 251 ALA A O 1
ATOM 1268 N N . VAL A 1 252 ? 24.623 27.317 43.253 1.00 20.78 252 VAL A N 1
ATOM 1269 C CA . VAL A 1 252 ? 23.793 27.625 42.086 1.00 20.33 252 VAL A CA 1
ATOM 1270 C C . VAL A 1 252 ? 22.341 27.189 42.325 1.00 20.60 252 VAL A C 1
ATOM 1271 O O . VAL A 1 252 ? 22.077 26.028 42.648 1.00 20.80 252 VAL A O 1
ATOM 1275 N N . ILE A 1 253 ? 21.416 28.136 42.171 1.00 20.04 253 ILE A N 1
ATOM 1276 C CA . ILE A 1 253 ? 19.976 27.875 42.261 1.00 20.63 253 ILE A CA 1
ATOM 1277 C C . ILE A 1 253 ? 19.388 27.777 40.853 1.00 20.19 253 ILE A C 1
ATOM 1278 O O . ILE A 1 253 ? 19.603 28.665 40.023 1.00 19.33 253 ILE A O 1
ATOM 1283 N N . ILE A 1 254 ? 18.658 26.696 40.584 1.00 19.01 254 ILE A N 1
ATOM 1284 C CA . ILE A 1 254 ? 17.987 26.521 39.294 1.00 18.19 254 ILE A CA 1
ATOM 1285 C C . ILE A 1 254 ? 16.488 26.288 39.485 1.00 19.22 254 ILE A C 1
ATOM 1286 O O . ILE A 1 254 ? 16.079 25.294 40.088 1.00 19.14 254 ILE A O 1
ATOM 1291 N N . ASP A 1 255 ? 15.681 27.216 38.976 1.00 18.86 255 ASP A N 1
ATOM 1292 C CA . ASP A 1 255 ? 14.223 27.079 38.991 1.00 18.21 255 ASP A CA 1
ATOM 1293 C C . ASP A 1 255 ? 13.626 27.291 37.593 1.00 17.42 255 ASP A C 1
ATOM 1294 O O . ASP A 1 255 ? 14.302 27.059 36.585 1.00 15.66 255 ASP A O 1
ATOM 1299 N N . ALA A 1 256 ? 12.366 27.724 37.541 1.00 17.80 256 ALA A N 1
ATOM 1300 C CA . ALA A 1 256 ? 11.661 27.955 36.278 1.00 17.86 256 ALA A CA 1
ATOM 1301 C C . ALA A 1 256 ? 12.225 29.135 35.488 1.00 17.48 256 ALA A C 1
ATOM 1302 O O . ALA A 1 256 ? 12.131 29.171 34.258 1.00 16.61 256 ALA A O 1
ATOM 1304 N N . ASP A 1 257 ? 12.812 30.092 36.204 1.00 18.08 257 ASP A N 1
ATOM 1305 C CA . ASP A 1 257 ? 13.382 31.293 35.596 1.00 18.08 257 ASP A CA 1
ATOM 1306 C C . ASP A 1 257 ? 14.813 31.088 35.090 1.00 18.64 257 ASP A C 1
ATOM 1307 O O . ASP A 1 257 ? 15.357 31.948 34.393 1.00 19.03 257 ASP A O 1
ATOM 1312 N N . GLY A 1 258 ? 15.416 29.955 35.444 1.00 18.02 258 GLY A N 1
ATOM 1313 C CA . GLY A 1 258 ? 16.756 29.610 34.972 1.00 18.19 258 GLY A CA 1
ATOM 1314 C C . GLY A 1 258 ? 17.784 29.412 36.070 1.00 18.33 258 GLY A C 1
ATOM 1315 O O . GLY A 1 258 ? 17.487 29.585 37.255 1.00 17.29 258 GLY A O 1
ATOM 1316 N N . ALA A 1 259 ? 19.000 29.048 35.665 1.00 16.85 259 ALA A N 1
ATOM 1317 C CA . ALA A 1 259 ? 20.106 28.826 36.593 1.00 17.52 259 ALA A CA 1
ATOM 1318 C C . ALA A 1 259 ? 20.800 30.137 36.948 1.00 18.40 259 ALA A C 1
ATOM 1319 O O . ALA A 1 259 ? 21.198 30.900 36.063 1.00 16.98 259 ALA A O 1
ATOM 1321 N N . VAL A 1 260 ? 20.934 30.392 38.248 1.00 17.16 260 VAL A N 1
ATOM 1322 C CA . VAL A 1 260 ? 21.532 31.630 38.749 1.00 20.71 260 VAL A CA 1
ATOM 1323 C C . VAL A 1 260 ? 22.603 31.327 39.799 1.00 20.49 260 VAL A C 1
ATOM 1324 O O . VAL A 1 260 ? 22.399 30.490 40.683 1.00 20.95 260 VAL A O 1
ATOM 1328 N N . ASP A 1 261 ? 23.744 32.005 39.684 1.00 21.45 261 ASP A N 1
ATOM 1329 C CA . ASP A 1 261 ? 24.793 31.947 40.697 1.00 21.97 261 ASP A CA 1
ATOM 1330 C C . ASP A 1 261 ? 24.332 32.673 41.956 1.00 23.17 261 ASP A C 1
ATOM 1331 O O . ASP A 1 261 ? 23.938 33.842 41.898 1.00 23.10 261 ASP A O 1
ATOM 1336 N N . VAL A 1 262 ? 24.370 31.969 43.085 1.00 23.24 262 VAL A N 1
ATOM 1337 C CA . VAL A 1 262 ? 24.008 32.552 44.374 1.00 24.37 262 VAL A CA 1
ATOM 1338 C C . VAL A 1 262 ? 25.079 33.563 44.785 1.00 25.93 262 VAL A C 1
ATOM 1339 O O . VAL A 1 262 ? 26.266 33.224 44.813 1.00 26.89 262 VAL A O 1
ATOM 1343 N N . PRO A 1 263 ? 24.667 34.814 45.082 1.00 28.16 263 PRO A N 1
ATOM 1344 C CA . PRO A 1 263 ? 25.611 35.832 45.544 1.00 29.67 263 PRO A CA 1
ATOM 1345 C C . PRO A 1 263 ? 26.379 35.354 46.773 1.00 31.22 263 PRO A C 1
ATOM 1346 O O . PRO A 1 263 ? 25.780 34.800 47.700 1.00 31.39 263 PRO A O 1
ATOM 1350 N N . GLU A 1 264 ? 27.693 35.564 46.765 1.00 32.67 264 GLU A N 1
ATOM 1351 C CA . GLU A 1 264 ? 28.577 35.057 47.817 1.00 33.69 264 GLU A CA 1
ATOM 1352 C C . GLU A 1 264 ? 28.286 35.668 49.190 1.00 34.12 264 GLU A C 1
ATOM 1353 O O . GLU A 1 264 ? 28.650 35.096 50.220 1.00 33.88 264 GLU A O 1
ATOM 1359 N N . SER A 1 265 ? 27.623 36.823 49.192 1.00 34.57 265 SER A N 1
ATOM 1360 C CA . SER A 1 265 ? 27.201 37.486 50.424 1.00 34.92 265 SER A CA 1
ATOM 1361 C C . SER A 1 265 ? 26.139 36.680 51.172 1.00 34.82 265 SER A C 1
ATOM 1362 O O . SE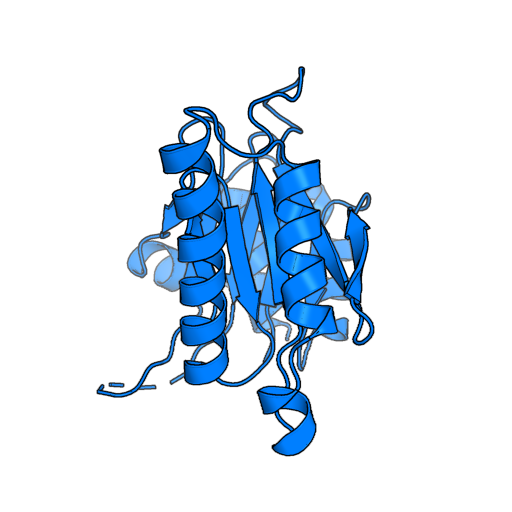R A 1 265 ? 26.170 36.600 52.400 1.00 34.17 265 SER A O 1
ATOM 1365 N N . ARG A 1 266 ? 25.212 36.081 50.423 1.00 34.93 266 ARG A N 1
ATOM 1366 C CA . ARG A 1 266 ? 24.126 35.286 51.000 1.00 35.27 266 ARG A CA 1
ATOM 1367 C C . ARG A 1 266 ? 24.621 33.968 51.604 1.00 34.60 266 ARG A C 1
ATOM 1368 O O . ARG A 1 266 ? 24.134 33.543 52.655 1.00 34.29 266 ARG A O 1
ATOM 1376 N N . ILE A 1 267 ? 25.587 33.335 50.942 1.00 34.79 267 ILE A N 1
ATOM 1377 C CA . ILE A 1 267 ? 26.199 32.103 51.447 1.00 34.57 267 ILE A CA 1
ATOM 1378 C C . ILE A 1 267 ? 27.031 32.394 52.699 1.00 34.96 267 ILE A C 1
ATOM 1379 O O . ILE A 1 267 ? 27.014 31.615 53.656 1.00 34.51 267 ILE A O 1
ATOM 1384 N N . ALA A 1 268 ? 27.743 33.521 52.684 1.00 35.63 268 ALA A N 1
ATOM 1385 C CA . ALA A 1 268 ? 28.525 33.975 53.835 1.00 36.50 268 ALA A CA 1
ATOM 1386 C C . ALA A 1 268 ? 27.635 34.243 55.048 1.00 37.36 268 ALA A C 1
ATOM 1387 O O . ALA A 1 268 ? 28.003 33.912 56.177 1.00 37.72 268 ALA A O 1
ATOM 1389 N N . GLU A 1 269 ? 26.466 34.837 54.802 1.00 38.35 269 GLU A N 1
ATOM 1390 C CA . GLU A 1 269 ? 25.466 35.086 55.842 1.00 39.35 269 GLU A CA 1
ATOM 1391 C C . GLU A 1 269 ? 24.954 33.786 56.460 1.00 39.44 269 GLU A C 1
ATOM 1392 O O . GLU A 1 269 ? 24.808 33.688 57.681 1.00 39.07 269 GLU A O 1
ATOM 1398 N N . LEU A 1 270 ? 24.685 32.798 55.608 1.00 39.79 270 LEU A N 1
ATOM 1399 C CA . LEU A 1 270 ? 24.154 31.509 56.047 1.00 39.83 270 LEU A CA 1
ATOM 1400 C C . LEU A 1 270 ? 25.189 30.664 56.786 1.00 39.84 270 LEU A C 1
ATOM 1401 O O . LEU A 1 270 ? 24.866 30.028 57.789 1.00 40.60 270 LEU A O 1
ATOM 1406 N N . ALA A 1 271 ? 26.428 30.672 56.295 1.00 39.59 271 ALA A N 1
ATOM 1407 C CA . ALA A 1 271 ? 27.520 29.910 56.907 1.00 40.33 271 ALA A CA 1
ATOM 1408 C C . ALA A 1 271 ? 27.878 30.415 58.307 1.00 40.64 271 ALA A C 1
ATOM 1409 O O . ALA A 1 271 ? 28.296 29.633 59.165 1.00 40.91 271 ALA A O 1
ATOM 1411 N N . ARG A 1 272 ? 27.713 31.719 58.526 1.00 41.15 272 ARG A N 1
ATOM 1412 C CA . ARG A 1 272 ? 27.925 32.329 59.840 1.00 41.69 272 ARG A CA 1
ATOM 1413 C C . ARG A 1 272 ? 26.815 31.945 60.814 1.00 42.24 272 ARG A C 1
ATOM 1414 O O . ARG A 1 272 ? 27.068 31.738 62.004 1.00 42.04 272 ARG A O 1
ATOM 1422 N N . ALA A 1 273 ? 25.589 31.859 60.299 1.00 42.88 273 ALA A N 1
ATOM 1423 C CA . ALA A 1 273 ? 24.428 31.449 61.087 1.00 43.68 273 ALA A CA 1
ATOM 1424 C C . ALA A 1 273 ? 24.498 29.968 61.457 1.00 44.21 273 ALA A C 1
ATOM 1425 O O . ALA A 1 273 ? 24.010 29.564 62.515 1.00 44.33 273 ALA A O 1
ATOM 1427 N N . ILE A 1 274 ? 25.104 29.170 60.578 1.00 45.27 274 ILE A N 1
ATOM 1428 C CA . ILE A 1 274 ? 25.318 27.744 60.829 1.00 46.43 274 ILE A CA 1
ATOM 1429 C C . ILE A 1 274 ? 26.452 27.548 61.833 1.00 46.51 274 ILE A C 1
ATOM 1430 O O . ILE A 1 274 ? 26.249 26.985 62.910 1.00 46.24 274 ILE A O 1
#

InterPro domains:
  IPR001353 Proteasome, subunit alpha/beta [PF00227] (56-240)
  IPR022483 Proteasome subunit beta, actinobacteria [MF_02113_B] (5-289)
  IPR022483 Proteasome subunit beta, actinobacteria [TIGR03690] (54-279)
  IPR023333 Proteasome B-type subunit [PS51476] (57-247)
  IPR023333 Proteasome B-type subunit [PTHR32194] (56-240)
  IPR029055 Nucleophile aminohydrolases, N-terminal [G3DSA:3.60.20.10] (20-291)
  IPR029055 Nucleophile aminohydrolases, N-terminal [SSF56235] (51-274)

B-factor: mean 27.07, std 8.58, range [12.26, 62.6]